Protein AF-D2RH12-F1 (afdb_monomer_lite)

Radius of gyration: 20.39 Å; chains: 1; bounding box: 43×47×52 Å

InterPro domains:
  IPR027417 P-loop containing nucleoside triphosphate hydrolase [G3DSA:3.40.50.300] (3-255)
  IPR027417 P-loop containing nucleoside triphosphate hydrolase [SSF52540] (56-234)

Secondary structure (DSSP, 8-state):
--S----TTS-TTTS-HHHHHHHHHHHHHHSGGGTT---SSGGGTHHHHHHHHHSSS------TT-TTTHHHHHHHTT--EEEEE--HHHHHHIIIIIHHHHSSTHHHHHHHHHHHHHH-SSSHHHHHHHHHHHHHHHHGGGS--TTHHHHHHHHHHHHHHTT----TT--HHHHHHHHHHHHHHHHHHHHHS-TTEEEEEHHHHHHSHHHHHHHHHHHHS----HHHHTT--------HHHHHHHHHHHHHHT-HHHHHHHS-GGGTT-

pLDDT: mean 79.19, std 19.73, range [22.97, 98.44]

Foldseek 3Di:
DDPQPDDPVPDPPPPPCVVVVVVVVCLCVVVVVVPQDLDQDCVSCVVSLVVVLPPPDDDDDPPVRPLNCQLVSCVVSVAFDEAEAAQLLVVVCVLFPVCCVVVPVVVVVCVVVVVQCVPDPPDCCVVVVLVVSVVCVVPRLPDPDVCLVSLLVLLVVLCVVVVPPDDSPDTSSLSSLSSSLVSQLSNQVSQVVHPRYHYDYLVCCLVCVVVVQVVVCVRGVHRDDCVCSVVSPDPQDPHPVVLVVSLVSCVVSVRQVSCCVRPHSVNSRD

Sequence (270 aa):
MNLHGFNPFMDYHKLDLSYYKKIYSEIYQRFRTYRDVVPTSLNEVVELFDYLNDIQEEIIIQPNRCHFILSQLSKRYDCPFIHIIRNPIDVWFGQTIEMFALADNIRRARIILRLSKIKYKKLSALLIAPILRYILVIILPNKKTLNCCQVSENFNLIKDKFNLGYPNFLDPLDKMLVVWTYCNYHAFKQAEECDRGMVVYYEQVTKEPEKWFKIMSDFSGVNFDLKYAKILKPRITKDEKLRKHFVERLERLGLIDMVNEFYPPERWFG

Organism: Archaeoglobus profundus (strain DSM 5631 / JCM 9629 / NBRC 100127 / Av18) (NCBI:txid572546)

Structure (mmCIF, N/CA/C/O backbone):
data_AF-D2RH12-F1
#
_entry.id   AF-D2RH12-F1
#
loop_
_atom_site.group_PDB
_atom_site.id
_atom_site.type_symbol
_atom_site.label_atom_id
_atom_site.label_alt_id
_atom_site.label_comp_id
_atom_site.label_asym_id
_atom_site.label_entity_id
_atom_site.label_seq_id
_atom_site.pdbx_PDB_ins_code
_atom_site.Cartn_x
_atom_site.Cartn_y
_atom_site.Cartn_z
_atom_site.occupancy
_atom_site.B_iso_or_equiv
_atom_site.auth_seq_id
_atom_site.auth_comp_id
_atom_site.auth_asym_id
_atom_site.auth_atom_id
_atom_site.pdbx_PDB_model_num
ATOM 1 N N . MET A 1 1 ? -21.418 8.380 23.777 1.00 27.81 1 MET A N 1
ATOM 2 C CA . MET A 1 1 ? -20.652 9.556 23.316 1.00 27.81 1 MET A CA 1
ATOM 3 C C . MET A 1 1 ? -19.783 8.984 22.219 1.00 27.81 1 MET A C 1
ATOM 5 O O . MET A 1 1 ? -18.913 8.195 22.535 1.00 27.81 1 MET A O 1
ATOM 9 N N . ASN A 1 2 ? -20.181 9.195 20.966 1.00 22.97 2 ASN A N 1
ATOM 10 C CA . ASN A 1 2 ? -19.760 8.391 19.812 1.00 22.97 2 ASN A CA 1
ATOM 11 C C . ASN A 1 2 ? -18.809 9.256 18.982 1.00 22.97 2 ASN A C 1
ATOM 13 O O . ASN A 1 2 ? -19.207 10.380 18.647 1.00 22.97 2 ASN A O 1
ATOM 17 N N . LEU A 1 3 ? -17.597 8.807 18.644 1.00 26.12 3 LEU A N 1
ATOM 18 C CA . LEU A 1 3 ? -16.712 9.614 17.799 1.00 26.12 3 LEU A CA 1
ATOM 19 C C . LEU A 1 3 ? -17.030 9.454 16.314 1.00 26.12 3 LEU A C 1
ATOM 21 O O . LEU A 1 3 ? -16.178 9.132 15.495 1.00 26.12 3 LEU A O 1
ATOM 25 N N . HIS A 1 4 ? -18.213 9.904 15.911 1.00 43.72 4 HIS A N 1
ATOM 26 C CA . HIS A 1 4 ? -18.417 10.333 14.527 1.00 43.72 4 HIS A CA 1
ATOM 27 C C . HIS A 1 4 ? -18.876 11.789 14.495 1.00 43.72 4 HIS A C 1
ATOM 29 O O . HIS A 1 4 ? -20.034 12.117 14.260 1.00 43.72 4 HIS A O 1
ATOM 35 N N . GLY A 1 5 ? -17.915 12.677 14.749 1.00 30.34 5 GLY A N 1
ATOM 36 C CA . GLY A 1 5 ? -18.056 14.128 14.601 1.00 30.34 5 GLY A CA 1
ATOM 37 C C . GLY A 1 5 ? -16.739 14.851 14.323 1.00 30.34 5 GLY A C 1
ATOM 38 O O . GLY A 1 5 ? -16.734 16.076 14.199 1.00 30.34 5 GLY A O 1
ATOM 39 N N . PHE A 1 6 ? -15.618 14.124 14.214 1.00 32.62 6 PHE A N 1
ATOM 40 C CA . PHE A 1 6 ? -14.339 14.753 13.937 1.00 32.62 6 PHE A CA 1
ATOM 41 C C . PHE A 1 6 ? -14.150 14.959 12.448 1.00 32.62 6 PHE A C 1
ATOM 43 O O . PHE A 1 6 ? -14.112 14.036 11.641 1.00 32.62 6 PHE A O 1
ATOM 50 N N . ASN A 1 7 ? -14.015 16.223 12.103 1.00 37.34 7 ASN A N 1
ATOM 51 C CA . ASN A 1 7 ? -13.585 16.635 10.806 1.00 37.34 7 ASN A CA 1
ATOM 52 C C . ASN A 1 7 ? -12.054 16.455 10.717 1.00 37.34 7 ASN A C 1
ATOM 54 O O . ASN A 1 7 ? -11.339 17.232 11.360 1.00 37.34 7 ASN A O 1
ATOM 58 N N . PRO A 1 8 ? -11.531 15.527 9.890 1.00 37.78 8 PRO A N 1
ATOM 59 C CA . PRO A 1 8 ? -10.095 15.277 9.819 1.00 37.78 8 PRO A CA 1
ATOM 60 C C . PRO A 1 8 ? -9.287 16.491 9.343 1.00 37.78 8 PRO A C 1
ATOM 62 O O . PRO A 1 8 ? -8.078 16.484 9.520 1.00 37.78 8 PRO A O 1
ATOM 65 N N . PHE A 1 9 ? -9.912 17.549 8.800 1.00 36.72 9 PHE A N 1
ATOM 66 C CA . PHE A 1 9 ? -9.223 18.792 8.437 1.00 36.72 9 PHE A CA 1
ATOM 67 C C . PHE A 1 9 ? -9.953 20.101 8.839 1.00 36.72 9 PHE A C 1
ATOM 69 O O . PHE A 1 9 ? -9.700 21.151 8.248 1.00 36.72 9 PHE A O 1
ATOM 76 N N . MET A 1 10 ? -10.858 20.087 9.824 1.00 32.19 10 MET A N 1
ATOM 77 C CA . MET A 1 10 ? -11.201 21.280 10.632 1.00 32.19 10 MET A CA 1
ATOM 78 C C . MET A 1 10 ? -11.261 20.843 12.093 1.00 32.19 10 MET A C 1
ATOM 80 O O . MET A 1 10 ? -12.331 20.680 12.658 1.00 32.19 10 MET A O 1
ATOM 84 N N . ASP A 1 11 ? -10.164 20.565 12.768 1.00 40.59 11 ASP A N 1
ATOM 85 C CA . ASP A 1 11 ? -9.003 21.426 12.848 1.00 40.59 11 ASP A CA 1
ATOM 86 C C . ASP A 1 11 ? -8.027 20.735 13.813 1.00 40.59 11 ASP A C 1
ATOM 88 O O . ASP A 1 11 ? -8.161 20.863 15.033 1.00 40.59 11 ASP A O 1
ATOM 92 N N . TYR A 1 12 ? -6.972 20.088 13.320 1.00 37.62 12 TYR A N 1
ATOM 93 C CA . TYR A 1 12 ? -5.804 19.855 14.182 1.00 37.62 12 TYR A CA 1
ATOM 94 C C . TYR A 1 12 ? -5.237 21.191 14.713 1.00 37.62 12 TYR A C 1
ATOM 96 O O . TYR A 1 12 ? -4.496 21.209 15.679 1.00 37.62 12 TYR A O 1
ATOM 104 N N . HIS A 1 13 ? -5.624 22.341 14.152 1.00 35.03 13 HIS A N 1
ATOM 105 C CA . HIS A 1 13 ? -5.238 23.665 14.641 1.00 35.03 13 HIS A CA 1
ATOM 106 C C . HIS A 1 13 ? -6.168 24.280 15.714 1.00 35.03 13 HIS A C 1
ATOM 108 O O . HIS A 1 13 ? -5.814 25.324 16.256 1.00 35.03 13 HIS A O 1
ATOM 114 N N . LYS A 1 14 ? -7.324 23.676 16.033 1.00 40.53 14 LYS A N 1
ATOM 115 C CA . LYS A 1 14 ? -8.321 24.187 17.010 1.00 40.53 14 LYS A CA 1
ATOM 116 C C . LYS A 1 14 ? -8.706 23.174 18.083 1.00 40.53 14 LYS A C 1
ATOM 118 O O . LYS A 1 14 ? -9.374 23.543 19.043 1.00 40.53 14 LYS A O 1
ATOM 123 N N . LEU A 1 15 ? -8.289 21.920 17.946 1.00 49.31 15 LEU A N 1
ATOM 124 C CA . LEU A 1 15 ? -8.162 21.048 19.103 1.00 49.31 15 LEU A CA 1
ATOM 125 C C . LEU A 1 15 ? -7.117 21.638 20.043 1.00 49.31 15 LEU A C 1
ATOM 127 O O . LEU A 1 15 ? -6.053 22.065 19.582 1.00 49.31 15 LEU A O 1
ATOM 131 N N . ASP A 1 16 ? -7.376 21.599 21.351 1.00 60.88 16 ASP A N 1
ATOM 132 C CA . ASP A 1 16 ? -6.264 21.623 22.290 1.00 60.88 16 ASP A CA 1
ATOM 133 C C . ASP A 1 16 ? -5.451 20.347 22.064 1.00 60.88 16 ASP A C 1
ATOM 135 O O . ASP A 1 16 ? -5.702 19.275 22.613 1.00 60.88 16 ASP A O 1
ATOM 139 N N . LEU A 1 17 ? -4.481 20.470 21.164 1.00 64.69 17 LEU A N 1
ATOM 140 C CA . LEU A 1 17 ? -3.570 19.403 20.832 1.00 64.69 17 LEU A CA 1
ATOM 141 C C . LEU A 1 17 ? -2.657 19.074 22.009 1.00 64.69 17 LEU A C 1
ATOM 143 O O . LEU A 1 17 ? -1.843 18.185 21.837 1.00 64.69 17 LEU A O 1
ATOM 147 N N . SER A 1 18 ? -2.693 19.770 23.152 1.00 75.19 18 SER A N 1
ATOM 148 C CA . SER A 1 18 ? -1.830 19.445 24.294 1.00 75.19 18 SER A CA 1
ATOM 149 C C . SER A 1 18 ? -1.946 17.964 24.674 1.00 75.19 18 SER A C 1
ATOM 151 O O . SER A 1 18 ? -0.928 17.280 24.794 1.00 75.19 18 SER A O 1
ATOM 153 N N . TYR A 1 19 ? -3.175 17.444 24.716 1.00 75.06 19 TYR A N 1
ATOM 154 C CA . TYR A 1 19 ? -3.465 16.043 24.993 1.00 75.06 19 TYR A CA 1
ATOM 155 C C . TYR A 1 19 ? -2.948 15.104 23.889 1.00 75.06 19 TYR A C 1
ATOM 157 O O . TYR A 1 19 ? -2.141 14.214 24.153 1.00 75.06 19 TYR A O 1
ATOM 165 N N . TYR A 1 20 ? -3.299 15.351 22.623 1.00 73.94 20 TYR A N 1
ATOM 166 C CA . TYR A 1 20 ? -2.839 14.521 21.498 1.00 73.94 20 TYR A CA 1
ATOM 167 C C . TYR A 1 20 ? -1.331 14.625 21.241 1.00 73.94 20 TYR A C 1
ATOM 169 O O . TYR A 1 20 ? -0.709 13.661 20.809 1.00 73.94 20 TYR A O 1
ATOM 177 N N . LYS A 1 21 ? -0.714 15.775 21.523 1.00 77.88 21 LYS A N 1
ATOM 178 C CA . LYS A 1 21 ? 0.741 15.976 21.484 1.00 77.88 21 LYS A CA 1
ATOM 179 C C . LYS A 1 21 ? 1.417 15.152 22.561 1.00 77.88 21 LYS A C 1
ATOM 181 O O . LYS A 1 21 ? 2.498 14.639 22.293 1.00 77.88 21 LYS A O 1
ATOM 186 N N . LYS A 1 22 ? 0.807 15.020 23.743 1.00 82.25 22 LYS A N 1
ATOM 187 C CA . LYS A 1 22 ? 1.308 14.137 24.797 1.00 82.25 22 LYS A CA 1
ATOM 188 C C . LYS A 1 22 ? 1.279 12.685 24.324 1.00 82.25 22 LYS A C 1
ATOM 190 O O . LYS A 1 22 ? 2.342 12.079 24.282 1.00 82.25 22 LYS A O 1
ATOM 195 N N . ILE A 1 23 ? 0.132 12.189 23.848 1.00 79.75 23 ILE A N 1
ATOM 196 C CA . ILE A 1 23 ? 0.009 10.831 23.280 1.00 79.75 23 ILE A CA 1
ATOM 197 C C . ILE A 1 23 ? 1.019 10.620 22.145 1.00 79.75 23 ILE A C 1
ATOM 199 O O . ILE A 1 23 ? 1.784 9.662 22.149 1.00 79.75 23 ILE A O 1
ATOM 203 N N . TYR A 1 24 ? 1.091 11.547 21.189 1.00 77.81 24 TYR A N 1
ATOM 204 C CA . TYR A 1 24 ? 2.031 11.464 20.072 1.00 77.81 24 TYR A CA 1
ATOM 205 C C . TYR A 1 24 ? 3.493 11.460 20.538 1.00 77.81 24 TYR A C 1
ATOM 207 O O . TYR A 1 24 ? 4.306 10.698 20.020 1.00 77.81 24 TYR A O 1
ATOM 215 N N . SER A 1 25 ? 3.844 12.302 21.514 1.00 80.38 25 SER A N 1
ATOM 216 C CA . SER A 1 25 ? 5.190 12.351 22.086 1.00 80.38 25 SER A CA 1
ATOM 217 C C . SER A 1 25 ? 5.528 11.056 22.816 1.00 80.38 25 SER A C 1
ATOM 219 O O . SER A 1 25 ? 6.646 10.570 22.678 1.00 80.38 25 SER A O 1
ATOM 221 N N . GLU A 1 26 ? 4.584 10.484 23.561 1.00 84.12 26 GLU A N 1
ATOM 222 C CA . GLU A 1 26 ? 4.747 9.191 24.227 1.00 84.12 26 GLU A CA 1
ATOM 223 C C . GLU A 1 26 ? 4.953 8.071 23.208 1.00 84.12 26 GLU A C 1
ATOM 225 O O . GLU A 1 26 ? 5.939 7.343 23.311 1.00 84.12 26 GLU A O 1
ATOM 230 N N . ILE A 1 27 ? 4.113 7.996 22.167 1.00 81.62 27 ILE A N 1
ATOM 231 C CA . ILE A 1 27 ? 4.272 7.029 21.073 1.00 81.62 27 ILE A CA 1
ATOM 232 C C . ILE A 1 27 ? 5.648 7.188 20.424 1.00 81.62 27 ILE A C 1
ATOM 234 O O . ILE A 1 27 ? 6.371 6.212 20.235 1.00 81.62 27 ILE A O 1
ATOM 238 N N . TYR A 1 28 ? 6.039 8.422 20.105 1.00 79.19 28 TYR A N 1
ATOM 239 C CA . TYR A 1 28 ? 7.313 8.702 19.453 1.00 79.19 28 TYR A CA 1
ATOM 240 C C . TYR A 1 28 ? 8.517 8.334 20.327 1.00 79.19 28 TYR A C 1
ATOM 242 O O . TYR A 1 28 ? 9.516 7.838 19.808 1.00 79.19 28 TYR A O 1
ATOM 250 N N . GLN A 1 29 ? 8.449 8.576 21.638 1.00 83.75 29 GLN A N 1
ATOM 251 C CA . GLN A 1 29 ? 9.530 8.248 22.569 1.00 83.75 29 GLN A CA 1
ATOM 252 C C . GLN A 1 29 ? 9.614 6.744 22.832 1.00 83.75 29 GLN A C 1
ATOM 254 O O . GLN A 1 29 ? 10.704 6.178 22.767 1.00 83.75 29 GLN A O 1
ATOM 259 N N . ARG A 1 30 ? 8.472 6.099 23.091 1.00 83.62 30 ARG A N 1
ATOM 260 C CA . ARG A 1 30 ? 8.389 4.685 23.470 1.00 83.62 30 ARG A CA 1
ATOM 261 C C . ARG A 1 30 ? 8.599 3.748 22.285 1.00 83.62 30 ARG A C 1
ATOM 263 O O . ARG A 1 30 ? 9.311 2.759 22.409 1.00 83.62 30 ARG A O 1
ATOM 270 N N . PHE A 1 31 ? 8.044 4.087 21.125 1.00 83.81 31 PHE A N 1
ATOM 271 C CA . PHE A 1 31 ? 8.029 3.224 19.942 1.00 83.81 31 PHE A CA 1
ATOM 272 C C . PHE A 1 31 ? 8.901 3.763 18.800 1.00 83.81 31 PHE A C 1
ATOM 274 O O . PHE A 1 31 ? 8.678 3.455 17.629 1.00 83.81 31 PHE A O 1
ATOM 281 N N . ARG A 1 32 ? 9.942 4.548 19.117 1.00 79.19 32 ARG A N 1
ATOM 282 C CA . ARG A 1 32 ? 10.872 5.110 18.119 1.00 79.19 32 ARG A CA 1
ATOM 283 C C . ARG A 1 32 ? 11.466 4.048 17.186 1.00 79.19 32 ARG A C 1
ATOM 285 O O . ARG A 1 32 ? 11.700 4.326 16.012 1.00 79.19 32 ARG A O 1
ATOM 292 N N . THR A 1 33 ? 11.724 2.854 17.712 1.00 77.50 33 THR A N 1
ATOM 293 C CA . THR A 1 33 ? 12.320 1.718 16.992 1.00 77.50 33 THR A CA 1
ATOM 294 C C . THR A 1 33 ? 11.411 1.145 15.905 1.00 77.50 33 THR A C 1
ATOM 296 O O . THR A 1 33 ? 11.913 0.546 14.961 1.00 77.50 33 THR A O 1
ATOM 299 N N . TYR A 1 34 ? 10.101 1.387 15.976 1.00 74.50 34 TYR A N 1
ATOM 300 C CA . TYR A 1 34 ? 9.117 0.858 15.030 1.00 74.50 34 TYR A CA 1
ATOM 301 C C . TYR A 1 34 ? 8.983 1.709 13.757 1.00 74.50 34 TYR A C 1
ATOM 303 O O . TYR A 1 34 ? 8.339 1.289 12.798 1.00 74.50 34 TYR A O 1
ATOM 311 N N . ARG A 1 35 ? 9.598 2.903 13.711 1.00 66.94 35 ARG A N 1
ATOM 312 C CA . ARG A 1 35 ? 9.389 3.897 12.640 1.00 66.94 35 ARG A CA 1
ATOM 313 C C . ARG A 1 35 ? 9.702 3.376 11.238 1.00 66.94 35 ARG A C 1
ATOM 315 O O . ARG A 1 35 ? 9.050 3.785 10.276 1.00 66.94 35 ARG A O 1
ATOM 322 N N . ASP A 1 36 ? 10.701 2.505 11.134 1.00 69.19 36 ASP A N 1
ATOM 323 C CA . ASP A 1 36 ? 11.208 2.021 9.853 1.00 69.19 36 ASP A CA 1
ATOM 324 C C . ASP A 1 36 ? 11.017 0.515 9.631 1.00 69.19 36 ASP A C 1
ATOM 326 O O . ASP A 1 36 ? 11.512 -0.038 8.651 1.00 69.19 36 ASP A O 1
ATOM 330 N N . VAL A 1 37 ? 10.233 -0.140 10.487 1.00 74.81 37 VAL A N 1
ATOM 331 C CA . VAL A 1 37 ? 9.973 -1.578 10.389 1.00 74.81 37 VAL A CA 1
ATOM 332 C C . VAL A 1 37 ? 8.829 -1.841 9.408 1.00 74.81 37 VAL A C 1
ATOM 334 O O . VAL A 1 37 ? 7.808 -1.153 9.408 1.00 74.81 37 VAL A O 1
ATOM 337 N N . VAL A 1 38 ? 9.005 -2.846 8.550 1.00 87.81 38 VAL A N 1
ATOM 338 C CA . VAL A 1 38 ? 7.923 -3.453 7.765 1.00 87.81 38 VAL A CA 1
ATOM 339 C C . VAL A 1 38 ? 7.590 -4.776 8.448 1.00 87.81 38 VAL A C 1
ATOM 341 O O . VAL A 1 38 ? 8.258 -5.771 8.162 1.00 87.81 38 VAL A O 1
ATOM 344 N N . PRO A 1 39 ? 6.636 -4.798 9.395 1.00 91.44 39 PRO A N 1
ATOM 345 C CA . PRO A 1 39 ? 6.403 -5.984 10.200 1.00 91.44 39 PRO A CA 1
ATOM 346 C C . PRO A 1 39 ? 5.904 -7.131 9.331 1.00 91.44 39 PRO A C 1
ATOM 348 O O . PRO A 1 39 ? 4.992 -6.968 8.515 1.00 91.44 39 PRO A O 1
ATOM 351 N N . THR A 1 40 ? 6.495 -8.304 9.531 1.00 92.00 40 THR A N 1
ATOM 352 C CA . THR A 1 40 ? 6.093 -9.534 8.833 1.00 92.00 40 THR A CA 1
ATOM 353 C C . THR A 1 40 ? 5.365 -10.522 9.739 1.00 92.00 40 THR A C 1
ATOM 355 O O . THR A 1 40 ? 4.912 -11.574 9.287 1.00 92.00 40 THR A O 1
ATOM 358 N N . SER A 1 41 ? 5.262 -10.184 11.020 1.00 94.00 41 SER A N 1
ATOM 359 C CA . SER A 1 41 ? 4.523 -10.895 12.048 1.00 94.00 41 SER A CA 1
ATOM 360 C C . SER A 1 41 ? 3.970 -9.895 13.060 1.00 94.00 41 SER A C 1
ATOM 362 O O . SER A 1 41 ? 4.583 -8.860 13.323 1.00 94.00 41 SER A O 1
ATOM 364 N N . LEU A 1 42 ? 2.803 -10.194 13.635 1.00 94.00 42 LEU A N 1
ATOM 365 C CA . LEU A 1 42 ? 2.171 -9.329 14.631 1.00 94.00 42 LEU A CA 1
ATOM 366 C C . LEU A 1 42 ? 3.081 -9.055 15.839 1.00 94.00 42 LEU A C 1
ATOM 368 O O . LEU A 1 42 ? 3.121 -7.932 16.331 1.00 94.00 42 LEU A O 1
ATOM 372 N N . ASN A 1 43 ? 3.858 -10.049 16.275 1.00 95.25 43 ASN A N 1
ATOM 373 C CA . ASN A 1 43 ? 4.755 -9.932 17.429 1.00 95.25 43 ASN A CA 1
ATOM 374 C C . ASN A 1 43 ? 5.796 -8.811 17.276 1.00 95.25 43 ASN A C 1
ATOM 376 O O . ASN A 1 43 ? 6.241 -8.264 18.278 1.00 95.25 43 ASN A O 1
ATOM 380 N N . GLU A 1 44 ? 6.159 -8.443 16.043 1.00 91.69 44 GLU A N 1
ATOM 381 C CA . GLU A 1 44 ? 7.093 -7.345 15.763 1.00 91.69 44 GLU A CA 1
ATOM 382 C C . GLU A 1 44 ? 6.514 -5.959 16.054 1.00 91.69 44 GLU A C 1
ATOM 384 O O . GLU A 1 44 ? 7.280 -5.006 16.036 1.00 91.69 44 GLU A O 1
ATOM 389 N N . VAL A 1 45 ? 5.194 -5.824 16.254 1.00 91.69 45 VAL A N 1
ATOM 390 C CA . VAL A 1 45 ? 4.481 -4.547 16.480 1.00 91.69 45 VAL A CA 1
ATOM 391 C C . VAL A 1 45 ? 3.415 -4.609 17.574 1.00 91.69 45 VAL A C 1
ATOM 393 O O . VAL A 1 45 ? 2.783 -3.595 17.859 1.00 91.69 45 VAL A O 1
ATOM 396 N N . VAL A 1 46 ? 3.202 -5.769 18.200 1.00 93.19 46 VAL A N 1
ATOM 397 C CA . VAL A 1 46 ? 2.072 -5.989 19.114 1.00 93.19 46 VAL A CA 1
ATOM 398 C C . VAL A 1 46 ? 2.080 -5.026 20.299 1.00 93.19 46 VAL A C 1
ATOM 400 O O . VAL A 1 46 ? 1.029 -4.514 20.649 1.00 93.19 46 VAL A O 1
ATOM 403 N N . GLU A 1 47 ? 3.249 -4.683 20.852 1.00 92.94 47 GLU A N 1
ATOM 404 C CA . GLU A 1 47 ? 3.334 -3.734 21.971 1.00 92.94 47 GLU A CA 1
ATOM 405 C C . GLU A 1 47 ? 2.830 -2.335 21.579 1.00 92.94 47 GLU A C 1
ATOM 407 O O . GLU A 1 47 ? 2.129 -1.684 22.352 1.00 92.94 47 GLU A O 1
ATOM 412 N N . LEU A 1 48 ? 3.160 -1.880 20.363 1.00 90.19 48 LEU A N 1
ATOM 413 C CA . LEU A 1 48 ? 2.677 -0.605 19.839 1.00 90.19 48 LEU A CA 1
ATOM 414 C C . LEU A 1 48 ? 1.156 -0.636 19.684 1.00 90.19 48 LEU A C 1
ATOM 416 O O . LEU A 1 48 ? 0.482 0.293 20.117 1.00 90.19 48 LEU A O 1
ATOM 420 N N . PHE A 1 49 ? 0.613 -1.681 19.062 1.00 90.69 49 PHE A N 1
ATOM 421 C CA . PHE A 1 49 ? -0.824 -1.745 18.807 1.00 90.69 49 PHE A CA 1
ATOM 422 C C . PHE A 1 49 ? -1.649 -2.038 20.063 1.00 90.69 49 PHE A C 1
ATOM 424 O O . PHE A 1 49 ? -2.749 -1.512 20.166 1.00 90.69 49 PHE A O 1
ATOM 431 N N . ASP A 1 50 ? -1.117 -2.779 21.038 1.00 93.06 50 ASP A N 1
ATOM 432 C CA . ASP A 1 50 ? -1.741 -2.942 22.355 1.00 93.06 50 ASP A CA 1
ATOM 433 C C . ASP A 1 50 ? -1.826 -1.584 23.066 1.00 93.06 50 ASP A C 1
ATOM 435 O O . ASP A 1 50 ? -2.903 -1.189 23.500 1.00 93.06 50 ASP A O 1
ATOM 439 N N . TYR A 1 51 ? -0.737 -0.803 23.071 1.00 90.12 51 TYR A N 1
ATOM 440 C CA . TYR A 1 51 ? -0.769 0.557 23.618 1.00 90.12 51 TYR A CA 1
ATOM 441 C C . TYR A 1 51 ? -1.785 1.447 22.895 1.00 90.12 51 TYR A C 1
ATOM 443 O O . TYR A 1 51 ? -2.501 2.198 23.548 1.00 90.12 51 TYR A O 1
ATOM 451 N N . LEU A 1 52 ? -1.858 1.379 21.560 1.00 88.50 52 LEU A N 1
ATOM 452 C CA . LEU A 1 52 ? -2.841 2.145 20.788 1.00 88.50 52 LEU A CA 1
ATOM 453 C C . LEU A 1 52 ? -4.279 1.706 21.088 1.00 88.50 52 LEU A C 1
ATOM 455 O O . LEU A 1 52 ? -5.160 2.552 21.122 1.00 88.50 52 LEU A O 1
ATOM 459 N N . ASN A 1 53 ? -4.520 0.416 21.313 1.00 90.50 53 ASN A N 1
ATOM 460 C CA . ASN A 1 53 ? -5.839 -0.118 21.643 1.00 90.50 53 ASN A CA 1
ATOM 461 C C . ASN A 1 53 ? -6.313 0.281 23.052 1.00 90.50 53 ASN A C 1
ATOM 463 O O . ASN A 1 53 ? -7.512 0.385 23.286 1.00 90.50 53 ASN A O 1
ATOM 467 N N . ASP A 1 54 ? -5.385 0.513 23.982 1.00 91.12 54 ASP A N 1
ATOM 468 C CA . ASP A 1 54 ? -5.702 0.919 25.358 1.00 91.12 54 ASP A CA 1
ATOM 469 C C . ASP A 1 54 ? -6.079 2.411 25.485 1.00 91.12 54 ASP A C 1
ATOM 471 O O . ASP A 1 54 ? -6.619 2.844 26.513 1.00 91.12 54 ASP A O 1
ATOM 475 N N . ILE A 1 55 ? -5.809 3.204 24.441 1.00 86.44 55 ILE A N 1
ATOM 476 C CA . ILE A 1 55 ? -6.233 4.605 24.320 1.00 86.44 55 ILE A CA 1
ATOM 477 C C . ILE A 1 55 ? -7.770 4.643 24.346 1.00 86.44 55 ILE A C 1
ATOM 479 O O . ILE A 1 55 ? -8.435 3.949 23.585 1.00 86.44 55 ILE A O 1
ATOM 483 N N . GLN A 1 56 ? -8.348 5.442 25.247 1.00 83.31 56 GLN A N 1
ATOM 484 C CA . GLN A 1 56 ? -9.800 5.470 25.502 1.00 83.31 56 GLN A CA 1
ATOM 485 C C . GLN A 1 56 ? -10.591 6.232 24.425 1.00 83.31 56 GLN A C 1
ATOM 487 O O . GLN A 1 56 ? -11.817 6.330 24.475 1.00 83.31 56 GLN A O 1
ATOM 492 N N . GLU A 1 57 ? -9.885 6.812 23.465 1.00 80.06 57 GLU A N 1
ATOM 493 C CA . GLU A 1 57 ? -10.413 7.535 22.326 1.00 80.06 57 GLU A CA 1
ATOM 494 C C . GLU A 1 57 ? -10.566 6.613 21.109 1.00 80.06 57 GLU A C 1
ATOM 496 O O . GLU A 1 57 ? -9.710 5.780 20.827 1.00 80.06 57 GLU A O 1
ATOM 501 N N . GLU A 1 58 ? -11.619 6.811 20.312 1.00 74.00 58 GLU A N 1
ATOM 502 C CA . GLU A 1 58 ? -11.697 6.174 18.992 1.00 74.00 58 GLU A CA 1
ATOM 503 C C . GLU A 1 58 ? -10.596 6.768 18.104 1.00 74.00 58 GLU A C 1
ATOM 505 O O . GLU A 1 58 ? -10.549 7.975 17.834 1.00 74.00 58 GLU A O 1
ATOM 510 N N . ILE A 1 59 ? -9.702 5.900 17.641 1.00 76.25 59 ILE A N 1
ATOM 511 C CA . ILE A 1 59 ? -8.551 6.266 16.825 1.00 76.25 59 ILE A CA 1
ATOM 512 C C . ILE A 1 59 ? -8.658 5.657 15.431 1.00 76.25 59 ILE A C 1
ATOM 514 O O . ILE A 1 59 ? -9.066 4.513 15.246 1.00 76.25 59 ILE A O 1
ATOM 518 N N . ILE A 1 60 ? -8.218 6.419 14.431 1.00 81.38 60 ILE A N 1
ATOM 519 C CA . ILE A 1 60 ? -7.938 5.894 13.094 1.00 81.38 60 ILE A CA 1
ATOM 520 C C . ILE A 1 60 ? -6.428 5.777 12.976 1.00 81.38 60 ILE A C 1
ATOM 522 O O . ILE A 1 60 ? -5.706 6.776 13.017 1.00 81.38 60 ILE A O 1
ATOM 526 N N . ILE A 1 61 ? -5.948 4.552 12.808 1.00 82.88 61 ILE A N 1
ATOM 527 C CA . ILE A 1 61 ? -4.530 4.293 12.592 1.00 82.88 61 ILE A CA 1
ATOM 528 C C . I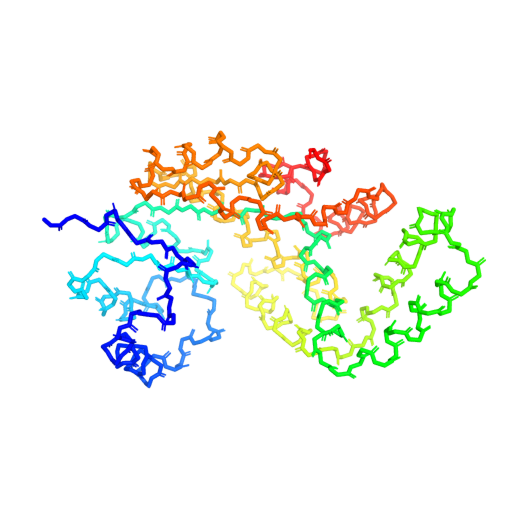LE A 1 61 ? -4.296 4.252 11.084 1.00 82.88 61 ILE A C 1
ATOM 530 O O . ILE A 1 61 ? -4.990 3.550 10.353 1.00 82.88 61 ILE A O 1
ATOM 534 N N . GLN A 1 62 ? -3.286 4.982 10.614 1.00 81.75 62 GLN A N 1
ATOM 535 C CA . GLN A 1 62 ? -2.742 4.815 9.269 1.00 81.75 62 GLN A CA 1
ATOM 536 C C . GLN A 1 62 ? -1.434 4.017 9.376 1.00 81.75 62 GLN A C 1
ATOM 538 O O . GLN A 1 62 ? -0.356 4.621 9.458 1.00 81.75 62 GLN A O 1
ATOM 543 N N . PRO A 1 63 ? -1.491 2.671 9.415 1.00 76.44 63 PRO A N 1
ATOM 544 C CA . PRO A 1 63 ? -0.310 1.854 9.623 1.00 76.44 63 PRO A CA 1
ATOM 545 C C . PRO A 1 63 ? 0.480 1.755 8.318 1.00 76.44 63 PRO A C 1
ATOM 547 O O . PRO A 1 63 ? 0.407 0.780 7.567 1.00 76.44 63 PRO A O 1
ATOM 550 N N . ASN A 1 64 ? 1.263 2.793 8.033 1.00 69.12 64 ASN A N 1
ATOM 551 C CA . ASN A 1 64 ? 2.221 2.752 6.943 1.00 69.12 64 ASN A CA 1
ATOM 552 C C . ASN A 1 64 ? 3.157 1.561 7.212 1.00 69.12 64 ASN A C 1
ATOM 554 O O . ASN A 1 64 ? 3.828 1.554 8.237 1.00 69.12 64 ASN A O 1
ATOM 558 N N . ARG A 1 65 ? 3.210 0.588 6.288 1.00 83.69 65 ARG A N 1
ATOM 559 C CA . ARG A 1 65 ? 4.068 -0.623 6.300 1.00 83.69 65 ARG A CA 1
ATOM 560 C C . ARG A 1 65 ? 3.494 -1.906 6.922 1.00 83.69 65 ARG A C 1
ATOM 562 O O . ARG A 1 65 ? 4.139 -2.936 6.778 1.00 83.69 65 ARG A O 1
ATOM 569 N N . CYS A 1 66 ? 2.279 -1.934 7.473 1.00 93.06 66 CYS A N 1
ATOM 570 C CA . CYS A 1 66 ? 1.704 -3.175 8.039 1.00 93.06 66 CYS A CA 1
ATOM 571 C C . CYS A 1 66 ? 1.084 -4.139 7.006 1.00 93.06 66 CYS A C 1
ATOM 573 O O . CYS A 1 66 ? 0.255 -4.973 7.359 1.00 93.06 66 CYS A O 1
ATOM 575 N N . HIS A 1 67 ? 1.484 -4.049 5.734 1.00 95.00 67 HIS A N 1
ATOM 576 C CA . HIS A 1 67 ? 0.871 -4.765 4.610 1.00 95.00 67 HIS A CA 1
ATOM 577 C C . HIS A 1 67 ? 0.788 -6.286 4.790 1.00 95.00 67 HIS A C 1
ATOM 579 O O . HIS A 1 67 ? -0.107 -6.901 4.226 1.00 95.00 67 HIS A O 1
ATOM 585 N N . PHE A 1 68 ? 1.683 -6.897 5.571 1.00 96.38 68 PHE A N 1
ATOM 586 C CA . PHE A 1 68 ? 1.757 -8.353 5.753 1.00 96.38 68 PHE A CA 1
ATOM 587 C C . PHE A 1 68 ? 0.985 -8.884 6.970 1.00 96.38 68 PHE A C 1
ATOM 589 O O . PHE A 1 68 ? 0.949 -10.093 7.175 1.00 96.38 68 PHE A O 1
ATOM 596 N N . ILE A 1 69 ? 0.394 -8.003 7.785 1.00 96.56 69 ILE A N 1
ATOM 597 C CA . ILE A 1 69 ? -0.220 -8.380 9.071 1.00 96.56 69 ILE A CA 1
ATOM 598 C C . ILE A 1 69 ? -1.595 -7.737 9.317 1.00 96.56 69 ILE A C 1
ATOM 600 O O . ILE A 1 69 ? -2.115 -7.818 10.427 1.00 96.56 69 ILE A O 1
ATOM 604 N N . LEU A 1 70 ? -2.201 -7.098 8.311 1.00 96.81 70 LEU A N 1
ATOM 605 C CA . LEU A 1 70 ? -3.493 -6.407 8.430 1.00 96.81 70 LEU A CA 1
ATOM 606 C C . LEU A 1 70 ? -4.607 -7.313 8.975 1.00 96.81 70 LEU A C 1
ATOM 608 O O . LEU A 1 70 ? -5.326 -6.914 9.885 1.00 96.81 70 LEU A O 1
ATOM 612 N N . SER A 1 71 ? -4.712 -8.549 8.481 1.00 97.00 71 SER A N 1
ATOM 613 C CA . SER A 1 71 ? -5.717 -9.511 8.964 1.00 97.00 71 SER A CA 1
ATOM 614 C C . SER A 1 71 ? -5.486 -9.923 10.422 1.00 97.00 71 SER A C 1
ATOM 616 O O . SER A 1 71 ? -6.440 -10.134 11.166 1.00 97.00 71 SER A O 1
ATOM 618 N N . GLN A 1 72 ? -4.223 -10.015 10.854 1.00 97.44 72 GLN A N 1
ATOM 619 C CA . GLN A 1 72 ? -3.862 -10.355 12.233 1.00 97.44 72 GLN A CA 1
ATOM 620 C C . GLN A 1 72 ? -4.222 -9.206 13.179 1.00 97.44 72 GLN A C 1
ATOM 622 O O . GLN A 1 72 ? -4.803 -9.446 14.236 1.00 97.44 72 GLN A O 1
ATOM 627 N N . LEU A 1 73 ? -3.929 -7.965 12.772 1.00 95.56 73 LEU A N 1
ATOM 628 C CA . LEU A 1 73 ? -4.326 -6.756 13.497 1.00 95.56 73 LEU A CA 1
ATOM 629 C C . LEU A 1 73 ? -5.852 -6.671 13.615 1.00 95.56 73 LEU A C 1
ATOM 631 O O . LEU A 1 73 ? -6.373 -6.544 14.718 1.00 95.56 73 LEU A O 1
ATOM 635 N N . SER A 1 74 ? -6.562 -6.827 12.497 1.00 95.44 74 SER A N 1
ATOM 636 C CA . SER A 1 74 ? -8.026 -6.778 12.444 1.00 95.44 74 SER A CA 1
ATOM 637 C C . SER A 1 74 ? -8.682 -7.801 13.372 1.00 95.44 74 SER A C 1
ATOM 639 O O . SER A 1 74 ? -9.571 -7.451 14.145 1.00 95.44 74 SER A O 1
ATOM 641 N N . LYS A 1 75 ? -8.200 -9.051 13.358 1.00 96.19 75 LYS A N 1
ATOM 642 C CA . LYS A 1 75 ? -8.709 -10.124 14.226 1.00 96.19 75 LYS A CA 1
ATOM 643 C C . LYS A 1 75 ? -8.411 -9.882 15.705 1.00 96.19 75 LYS A C 1
ATOM 645 O O . LYS A 1 75 ? -9.257 -10.182 16.538 1.00 96.19 75 LYS A O 1
ATOM 650 N N . ARG A 1 76 ? -7.220 -9.374 16.047 1.00 96.44 76 ARG A N 1
ATOM 651 C CA . ARG A 1 76 ? -6.826 -9.141 17.448 1.00 96.44 76 ARG A CA 1
ATOM 652 C C . ARG A 1 76 ? -7.589 -7.981 18.081 1.00 96.44 76 ARG A C 1
ATOM 654 O O . ARG A 1 76 ? -8.003 -8.107 19.227 1.00 96.44 76 ARG A O 1
ATOM 661 N N . TYR A 1 77 ? -7.729 -6.877 17.353 1.00 94.19 77 TYR A N 1
ATOM 662 C CA . TYR A 1 77 ? -8.284 -5.622 17.871 1.00 94.19 77 TYR A CA 1
ATOM 663 C C . TYR A 1 77 ? -9.728 -5.377 17.432 1.00 94.19 77 TYR A C 1
ATOM 665 O O . TYR A 1 77 ? -10.225 -4.264 17.549 1.00 94.19 77 TYR A O 1
ATOM 673 N N . ASP A 1 78 ? -10.388 -6.409 16.901 1.00 93.12 78 ASP A N 1
ATOM 674 C CA . ASP A 1 78 ? -11.800 -6.376 16.525 1.00 93.12 78 ASP A CA 1
ATOM 675 C C . ASP A 1 78 ? -12.159 -5.191 15.599 1.00 93.12 78 ASP A C 1
ATOM 677 O O . ASP A 1 78 ? -13.243 -4.622 15.690 1.00 93.12 78 ASP A O 1
ATOM 681 N N . CYS A 1 79 ? -11.269 -4.824 14.668 1.00 92.62 79 CYS A N 1
ATOM 682 C CA . CYS A 1 79 ? -11.408 -3.605 13.862 1.00 92.62 79 CYS A CA 1
ATOM 683 C C . CYS A 1 79 ? -11.416 -3.867 12.344 1.00 92.62 79 CYS A C 1
ATOM 685 O O . CYS A 1 79 ? -10.744 -4.790 11.871 1.00 92.62 79 CYS A O 1
ATOM 687 N N . PRO A 1 80 ? -12.163 -3.080 11.548 1.00 95.94 80 PRO A N 1
ATOM 688 C CA . PRO A 1 80 ? -12.085 -3.139 10.093 1.00 95.94 80 PRO A CA 1
ATOM 689 C C . PRO A 1 80 ? -10.805 -2.471 9.577 1.00 95.94 80 PRO A C 1
ATOM 691 O O . PRO A 1 80 ? -10.315 -1.502 10.158 1.00 95.94 80 PRO A O 1
ATOM 694 N N . PHE A 1 81 ? -10.290 -2.936 8.437 1.00 96.19 81 PHE A N 1
ATOM 695 C CA . PHE A 1 81 ? -9.203 -2.265 7.727 1.00 96.19 81 PHE A CA 1
ATOM 696 C C . PHE A 1 81 ? -9.568 -1.971 6.274 1.00 96.19 81 PHE A C 1
ATOM 698 O O . PHE A 1 81 ? -10.199 -2.772 5.585 1.00 96.19 81 PHE A O 1
ATOM 705 N N . ILE A 1 82 ? -9.117 -0.811 5.795 1.00 96.62 82 ILE A N 1
ATOM 706 C CA . ILE A 1 82 ? -9.227 -0.412 4.394 1.00 96.62 82 ILE A CA 1
ATOM 707 C C . ILE A 1 82 ? -7.819 -0.280 3.822 1.00 96.62 82 ILE A C 1
ATOM 709 O O . ILE A 1 82 ? -7.045 0.573 4.259 1.00 96.62 82 ILE A O 1
ATOM 713 N N . HIS A 1 83 ? -7.493 -1.096 2.824 1.00 97.12 83 HIS A N 1
ATOM 714 C CA . HIS A 1 83 ? -6.248 -0.994 2.072 1.00 97.12 83 HIS A CA 1
ATOM 715 C C . HIS A 1 83 ? -6.468 -0.207 0.779 1.00 97.12 83 HIS A C 1
ATOM 717 O O . HIS A 1 83 ? -7.306 -0.565 -0.049 1.00 97.12 83 HIS A O 1
ATOM 723 N N . ILE A 1 84 ? -5.707 0.874 0.599 1.00 94.94 84 ILE A N 1
ATOM 724 C CA . ILE A 1 84 ? -5.802 1.734 -0.585 1.00 94.94 84 ILE A CA 1
ATOM 725 C C . ILE A 1 84 ? -4.680 1.378 -1.557 1.00 94.94 84 ILE A C 1
ATOM 727 O O . ILE A 1 84 ? -3.507 1.651 -1.293 1.00 94.94 84 ILE A O 1
ATOM 731 N N . ILE A 1 85 ? -5.045 0.849 -2.722 1.00 95.44 85 ILE A N 1
ATOM 732 C CA . ILE A 1 85 ? -4.106 0.564 -3.808 1.00 95.44 85 ILE A CA 1
ATOM 733 C C . ILE A 1 85 ? -4.022 1.780 -4.729 1.00 95.44 85 ILE A C 1
ATOM 735 O O . ILE A 1 85 ? -5.033 2.362 -5.119 1.00 95.44 85 ILE A O 1
ATOM 739 N N . ARG A 1 86 ? -2.795 2.182 -5.067 1.00 92.69 86 ARG A N 1
ATOM 740 C CA . ARG A 1 86 ? -2.495 3.318 -5.952 1.00 92.69 86 ARG A CA 1
ATOM 741 C C . ARG A 1 86 ? -1.781 2.840 -7.205 1.00 92.69 86 ARG A C 1
ATOM 743 O O . ARG A 1 86 ? -0.951 1.935 -7.112 1.00 92.69 86 ARG A O 1
ATOM 750 N N . ASN A 1 87 ? -2.025 3.507 -8.332 1.00 94.25 87 ASN A N 1
ATOM 751 C CA . ASN A 1 87 ? -1.300 3.287 -9.581 1.00 94.25 87 ASN A CA 1
ATOM 752 C C . ASN A 1 87 ? 0.230 3.326 -9.346 1.00 94.25 87 ASN A C 1
ATOM 754 O O . ASN A 1 87 ? 0.738 4.319 -8.806 1.00 94.25 87 ASN A O 1
ATOM 758 N N . PRO A 1 88 ? 0.986 2.282 -9.748 1.00 95.00 88 PRO A N 1
ATOM 759 C CA . PRO A 1 88 ? 2.424 2.190 -9.482 1.00 95.00 88 PRO A CA 1
ATOM 760 C C . PRO A 1 88 ? 3.231 3.320 -10.139 1.00 95.00 88 PRO A C 1
ATOM 762 O O . PRO A 1 88 ? 4.263 3.733 -9.608 1.00 95.00 88 PRO A O 1
ATOM 765 N N . ILE A 1 89 ? 2.749 3.875 -11.255 1.00 91.88 89 ILE A N 1
ATOM 766 C CA . ILE A 1 89 ? 3.367 5.020 -11.936 1.00 91.88 89 ILE A CA 1
ATOM 767 C C . ILE A 1 89 ? 3.272 6.273 -11.058 1.00 91.88 89 ILE A C 1
ATOM 769 O O . ILE A 1 89 ? 4.247 7.010 -10.897 1.00 91.88 89 ILE A O 1
ATOM 773 N N . ASP A 1 90 ? 2.113 6.506 -10.446 1.00 88.88 90 ASP A N 1
ATOM 774 C CA . ASP A 1 90 ? 1.901 7.661 -9.576 1.00 88.88 90 ASP A CA 1
ATOM 775 C C . ASP A 1 90 ? 2.608 7.492 -8.225 1.00 88.88 90 ASP A C 1
ATOM 777 O O . ASP A 1 90 ? 3.104 8.473 -7.664 1.00 88.88 90 ASP A O 1
ATOM 781 N N . VAL A 1 91 ? 2.732 6.255 -7.726 1.00 89.38 91 VAL A N 1
ATOM 782 C CA . VAL A 1 91 ? 3.587 5.935 -6.569 1.00 89.38 91 VAL A CA 1
ATOM 783 C C . VAL A 1 91 ? 5.042 6.287 -6.875 1.00 89.38 91 VAL A C 1
ATOM 785 O O . VAL A 1 91 ? 5.670 7.010 -6.097 1.00 89.38 91 VAL A O 1
ATOM 788 N N . TRP A 1 92 ? 5.557 5.856 -8.029 1.00 87.62 92 TRP A N 1
ATOM 789 C CA . TRP A 1 92 ? 6.912 6.182 -8.466 1.00 87.62 92 TRP A CA 1
ATOM 790 C C . TRP A 1 92 ? 7.136 7.693 -8.560 1.00 87.62 92 TRP A C 1
ATOM 792 O O . TRP A 1 92 ? 8.131 8.210 -8.044 1.00 87.62 92 TRP A O 1
ATOM 802 N N . PHE A 1 93 ? 6.206 8.433 -9.168 1.00 82.06 93 PHE A N 1
ATOM 803 C CA . PHE A 1 93 ? 6.320 9.887 -9.269 1.00 82.06 93 PHE A CA 1
ATOM 804 C C . PHE A 1 93 ? 6.264 10.594 -7.914 1.00 82.06 93 PHE A C 1
ATOM 806 O O . PHE A 1 93 ? 7.044 11.525 -7.696 1.00 82.06 93 PHE A O 1
ATOM 813 N N . GLY A 1 94 ? 5.403 10.148 -6.998 1.00 78.56 94 GLY A N 1
ATOM 814 C CA . GLY A 1 94 ? 5.353 10.677 -5.634 1.00 78.56 94 GLY A CA 1
ATOM 815 C C . GLY A 1 94 ? 6.668 10.455 -4.883 1.00 78.56 94 GLY A C 1
ATOM 816 O O . GLY A 1 94 ? 7.190 11.364 -4.240 1.00 78.56 94 GLY A O 1
ATOM 817 N N . GLN A 1 95 ? 7.264 9.270 -5.030 1.00 76.50 95 GLN A N 1
ATOM 818 C CA . GLN A 1 95 ? 8.525 8.929 -4.370 1.00 76.50 95 GLN A CA 1
ATOM 819 C C . GLN A 1 95 ? 9.743 9.632 -4.975 1.00 76.50 95 GLN A C 1
ATOM 821 O O . GLN A 1 95 ? 10.699 9.899 -4.247 1.00 76.50 95 GLN A O 1
ATOM 826 N N . THR A 1 96 ? 9.727 9.925 -6.280 1.00 71.75 96 THR A N 1
ATOM 827 C CA . THR A 1 96 ? 10.909 10.431 -6.995 1.00 71.75 96 THR A CA 1
ATOM 828 C C . THR A 1 96 ? 10.835 11.904 -7.367 1.00 71.75 96 THR A C 1
ATOM 830 O O . THR A 1 96 ? 11.825 12.603 -7.190 1.00 71.75 96 THR A O 1
ATOM 833 N N . ILE A 1 97 ? 9.709 12.412 -7.872 1.00 64.12 97 ILE A N 1
ATOM 834 C CA . ILE A 1 97 ? 9.601 13.775 -8.420 1.00 64.12 97 ILE A CA 1
ATOM 835 C C . ILE A 1 97 ? 9.101 14.772 -7.379 1.00 64.12 97 ILE A C 1
ATOM 837 O O . ILE A 1 97 ? 9.630 15.884 -7.299 1.00 64.12 97 ILE A O 1
ATOM 841 N N . GLU A 1 98 ? 8.101 14.408 -6.576 1.00 58.09 98 GLU A N 1
ATOM 842 C CA . GLU A 1 98 ? 7.508 15.339 -5.604 1.00 58.09 98 GLU A CA 1
ATOM 843 C C . GLU A 1 98 ? 8.503 15.739 -4.507 1.00 58.09 98 GLU A C 1
ATOM 845 O O . GLU A 1 98 ? 8.519 16.895 -4.082 1.00 58.09 98 GLU A O 1
ATOM 850 N N . MET A 1 99 ? 9.444 14.857 -4.157 1.00 54.66 99 MET A N 1
ATOM 851 C CA . MET A 1 99 ? 10.566 15.208 -3.282 1.00 54.66 99 MET A CA 1
ATOM 852 C C . MET A 1 99 ? 11.441 16.333 -3.841 1.00 54.66 99 MET A C 1
ATOM 854 O O . MET A 1 99 ? 11.850 17.215 -3.090 1.00 54.66 99 MET A O 1
ATOM 858 N N . PHE A 1 100 ? 11.715 16.356 -5.150 1.00 49.94 100 PHE A N 1
ATOM 859 C CA . PHE A 1 100 ? 12.471 17.458 -5.759 1.00 49.94 100 PHE A CA 1
ATOM 860 C C . PHE A 1 100 ? 11.673 18.764 -5.795 1.00 49.94 100 PHE A C 1
ATOM 862 O O . PHE A 1 100 ? 12.270 19.842 -5.852 1.00 49.94 100 PHE A O 1
ATOM 869 N N . ALA A 1 101 ? 10.341 18.680 -5.774 1.00 46.88 101 ALA A N 1
ATOM 870 C CA . ALA A 1 101 ? 9.470 19.844 -5.672 1.00 46.88 101 ALA A CA 1
ATOM 871 C C . ALA A 1 101 ? 9.390 20.395 -4.236 1.00 46.88 101 ALA A C 1
ATOM 873 O O . ALA A 1 101 ? 9.231 21.604 -4.083 1.00 46.88 101 ALA A O 1
ATOM 874 N N . LEU A 1 102 ? 9.530 19.543 -3.213 1.00 41.53 102 LEU A N 1
ATOM 875 C CA . LEU A 1 102 ? 9.481 19.918 -1.792 1.00 41.53 102 LEU A CA 1
ATOM 876 C C . LEU A 1 102 ? 10.849 20.337 -1.220 1.00 41.53 102 LEU A C 1
ATOM 878 O O . LEU A 1 102 ? 10.913 21.255 -0.409 1.00 41.53 102 LEU A O 1
ATOM 882 N N . ALA A 1 103 ? 11.951 19.723 -1.658 1.00 44.12 103 ALA A N 1
ATOM 883 C CA . ALA A 1 103 ? 13.297 20.000 -1.152 1.00 44.12 103 ALA A CA 1
ATOM 884 C C . ALA A 1 103 ? 13.995 21.132 -1.932 1.00 44.12 103 ALA A C 1
ATOM 886 O O . ALA A 1 103 ? 14.868 20.827 -2.736 1.00 44.12 103 ALA A O 1
ATOM 887 N N . ASP A 1 104 ? 13.586 22.402 -1.763 1.00 40.91 104 ASP A N 1
ATOM 888 C CA . ASP A 1 104 ? 14.224 23.678 -2.209 1.00 40.91 104 ASP A CA 1
ATOM 889 C C . ASP A 1 104 ? 14.798 23.799 -3.648 1.00 40.91 104 ASP A C 1
ATOM 891 O O . ASP A 1 104 ? 15.213 24.865 -4.112 1.00 40.91 104 ASP A O 1
ATOM 895 N N . ASN A 1 105 ? 14.697 22.754 -4.463 1.00 45.50 105 ASN A N 1
ATOM 896 C CA . ASN A 1 105 ? 15.005 22.720 -5.882 1.00 45.50 105 ASN A CA 1
ATOM 897 C C . ASN A 1 105 ? 13.856 23.277 -6.713 1.00 45.50 105 ASN A C 1
ATOM 899 O O . ASN A 1 105 ? 13.883 23.204 -7.941 1.00 45.50 105 ASN A O 1
ATOM 903 N N . ILE A 1 106 ? 12.897 23.943 -6.070 1.00 46.81 106 ILE A N 1
ATOM 904 C CA . ILE A 1 106 ? 11.893 24.765 -6.723 1.00 46.81 106 ILE A CA 1
ATOM 905 C C . ILE A 1 106 ? 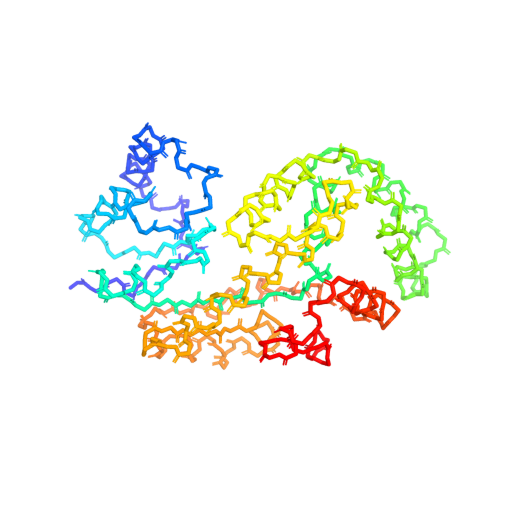12.563 25.749 -7.690 1.00 46.81 106 ILE A C 1
ATOM 907 O O . ILE A 1 106 ? 11.980 26.033 -8.724 1.00 46.81 106 ILE A O 1
ATOM 911 N N . ARG A 1 107 ? 13.795 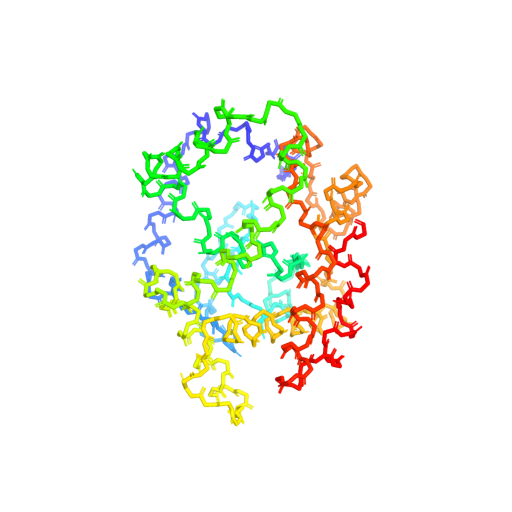26.230 -7.458 1.00 46.50 107 ARG A N 1
ATOM 912 C CA . ARG A 1 107 ? 14.495 27.100 -8.426 1.00 46.50 107 ARG A CA 1
ATOM 913 C C . ARG A 1 107 ? 14.890 26.357 -9.711 1.00 46.50 107 ARG A C 1
ATOM 915 O O . ARG A 1 107 ? 14.644 26.887 -10.788 1.00 46.50 107 ARG A O 1
ATOM 922 N N . ARG A 1 108 ? 15.411 25.125 -9.636 1.00 47.56 108 ARG A N 1
ATOM 923 C CA . ARG A 1 108 ? 15.771 24.303 -10.815 1.00 47.56 108 ARG A CA 1
ATOM 924 C C . ARG A 1 108 ? 14.554 23.667 -11.484 1.00 47.56 108 ARG A C 1
ATOM 926 O O . ARG A 1 108 ? 14.440 23.731 -12.704 1.00 47.56 108 ARG A O 1
ATOM 933 N N . ALA A 1 109 ? 13.602 23.158 -10.705 1.00 46.62 109 ALA A N 1
ATOM 934 C CA . ALA A 1 109 ? 12.315 22.689 -11.202 1.00 46.62 109 ALA A CA 1
ATOM 935 C C . ALA A 1 109 ? 11.517 23.843 -11.823 1.00 46.62 109 ALA A C 1
ATOM 937 O O . ALA A 1 109 ? 10.986 23.676 -12.912 1.00 46.62 109 ALA A O 1
ATOM 938 N N . ARG A 1 110 ? 11.510 25.052 -11.232 1.00 47.84 110 ARG A N 1
ATOM 939 C CA . ARG A 1 110 ? 10.980 26.261 -11.889 1.00 47.84 110 ARG A CA 1
ATOM 940 C C . ARG A 1 110 ? 11.791 26.646 -13.106 1.00 47.84 110 ARG A C 1
ATOM 942 O O . ARG A 1 110 ? 11.175 27.221 -13.972 1.00 47.84 110 ARG A O 1
ATOM 949 N N . ILE A 1 111 ? 13.097 26.405 -13.217 1.00 55.84 111 ILE A N 1
ATOM 950 C CA . ILE A 1 111 ? 13.844 26.700 -14.454 1.00 55.84 111 ILE A CA 1
ATOM 951 C C . ILE A 1 111 ? 13.432 25.725 -15.559 1.00 55.84 111 ILE A C 1
ATOM 953 O O . ILE A 1 111 ? 13.076 26.177 -16.636 1.00 55.84 111 ILE A O 1
ATOM 957 N N . ILE A 1 112 ? 13.346 24.422 -15.284 1.00 53.91 112 ILE A N 1
ATOM 958 C CA . ILE A 1 112 ? 12.854 23.421 -16.249 1.00 53.91 112 ILE A CA 1
ATOM 959 C C . ILE A 1 112 ? 11.374 23.686 -16.603 1.00 53.91 112 ILE A C 1
ATOM 961 O O . ILE A 1 112 ? 10.975 23.666 -17.770 1.00 53.91 112 ILE A O 1
ATOM 965 N N . LEU A 1 113 ? 10.553 24.044 -15.610 1.00 50.91 113 LEU A N 1
ATOM 966 C CA . LEU A 1 113 ? 9.147 24.419 -15.790 1.00 50.91 113 LEU A CA 1
ATOM 967 C C . LEU A 1 113 ? 8.963 25.823 -16.404 1.00 50.91 113 LEU A C 1
ATOM 969 O O . LEU A 1 113 ? 7.960 26.070 -17.060 1.00 50.91 113 LEU A O 1
ATOM 973 N N . ARG A 1 114 ? 9.900 26.764 -16.225 1.00 50.75 114 ARG A N 1
ATOM 974 C CA . ARG A 1 114 ? 9.892 28.103 -16.852 1.00 50.75 114 ARG A CA 1
ATOM 975 C C . ARG A 1 114 ? 10.386 28.016 -18.283 1.00 50.75 114 ARG A C 1
ATOM 977 O O . ARG A 1 114 ? 9.779 28.644 -19.131 1.00 50.75 114 ARG A O 1
ATOM 984 N N . LEU A 1 115 ? 11.397 27.207 -18.581 1.00 51.84 115 LEU A N 1
ATOM 985 C CA . LEU A 1 115 ? 11.832 26.938 -19.951 1.00 51.84 115 LEU A CA 1
ATOM 986 C C . LEU A 1 115 ? 10.722 26.244 -20.756 1.00 51.84 115 LEU A C 1
ATOM 988 O O . LEU A 1 115 ? 10.512 26.587 -21.915 1.00 51.84 115 LEU A O 1
ATOM 992 N N . SER A 1 116 ? 9.928 25.367 -20.127 1.00 46.94 116 SER A N 1
ATOM 993 C CA . SER A 1 116 ? 8.722 24.804 -20.758 1.00 46.94 116 SER A CA 1
ATOM 994 C C . SER A 1 116 ? 7.531 25.778 -20.819 1.00 46.94 116 SER A C 1
ATOM 996 O O . SER A 1 116 ? 6.761 25.713 -21.777 1.00 46.94 116 SER A O 1
ATOM 998 N N . LYS A 1 117 ? 7.389 26.724 -19.873 1.00 43.97 117 LYS A N 1
ATOM 999 C CA . LYS A 1 117 ? 6.326 27.757 -19.877 1.00 43.97 117 LYS A CA 1
ATOM 1000 C C . LYS A 1 117 ? 6.608 28.988 -20.755 1.00 43.97 117 LYS A C 1
ATOM 1002 O O . LYS A 1 117 ? 5.650 29.607 -21.208 1.00 43.97 117 LYS A O 1
ATOM 1007 N N . ILE A 1 118 ? 7.867 29.369 -20.988 1.00 48.50 118 ILE A N 1
ATOM 1008 C CA . ILE A 1 118 ? 8.235 30.632 -21.663 1.00 48.50 118 ILE A CA 1
ATOM 1009 C C . ILE A 1 118 ? 8.037 30.569 -23.187 1.00 48.50 118 ILE A C 1
ATOM 1011 O O . ILE A 1 118 ? 7.810 31.610 -23.792 1.00 48.50 118 ILE A O 1
ATOM 1015 N N . LYS A 1 119 ? 8.024 29.383 -23.817 1.00 44.84 119 LYS A N 1
ATOM 1016 C CA . LYS A 1 119 ? 7.829 29.274 -25.281 1.00 44.84 119 LYS A CA 1
ATOM 1017 C C . LYS A 1 119 ? 6.513 28.662 -25.756 1.00 44.84 119 LYS A C 1
ATOM 1019 O O . LYS A 1 119 ? 6.211 28.760 -26.937 1.00 44.84 119 LYS A O 1
ATOM 1024 N N . TYR A 1 120 ? 5.710 28.055 -24.886 1.00 48.66 120 TYR A N 1
ATOM 1025 C CA . TYR A 1 120 ? 4.615 27.215 -25.368 1.00 48.66 120 TYR A CA 1
ATOM 1026 C C . TYR A 1 120 ? 3.404 27.260 -24.439 1.00 48.66 120 TYR A C 1
ATOM 1028 O O . TYR A 1 120 ? 3.195 26.424 -23.564 1.00 48.66 120 TYR A O 1
ATOM 1036 N N . LYS A 1 121 ? 2.587 28.292 -24.626 1.00 46.88 121 LYS A N 1
ATOM 1037 C CA . LYS A 1 121 ? 1.588 28.712 -23.641 1.00 46.88 121 LYS A CA 1
ATOM 1038 C C . LYS A 1 121 ? 0.282 27.903 -23.637 1.00 46.88 121 LYS A C 1
ATOM 1040 O O . LYS A 1 121 ? -0.618 28.293 -22.908 1.00 46.88 121 LYS A O 1
ATOM 1045 N N . LYS A 1 122 ? 0.156 26.801 -24.395 1.00 48.88 122 LYS A N 1
ATOM 1046 C CA . LYS A 1 122 ? -1.015 25.888 -24.334 1.00 48.88 122 LYS A CA 1
ATOM 1047 C C . LYS A 1 122 ? -0.796 24.522 -25.008 1.00 48.88 122 LYS A C 1
ATOM 1049 O O . LYS A 1 122 ? -1.264 23.524 -24.478 1.00 48.88 122 LYS A O 1
ATOM 1054 N N . LEU A 1 123 ? -0.044 24.454 -26.113 1.00 42.81 123 LEU A N 1
ATOM 1055 C CA . LEU A 1 123 ? 0.091 23.221 -26.913 1.00 42.81 123 LEU A CA 1
ATOM 1056 C C . LEU A 1 123 ? 1.173 22.242 -26.405 1.00 42.81 123 LEU A C 1
ATOM 1058 O O . LEU A 1 123 ? 1.017 21.030 -26.510 1.00 42.81 123 LEU A O 1
ATOM 1062 N N . SER A 1 124 ? 2.257 22.737 -25.797 1.00 42.62 124 SER A N 1
ATOM 1063 C CA . SER A 1 124 ? 3.330 21.868 -25.290 1.00 42.62 124 SER A CA 1
ATOM 1064 C C . SER A 1 124 ? 3.049 21.264 -23.920 1.00 42.62 124 SER A C 1
ATOM 1066 O O . SER A 1 124 ? 3.617 20.234 -23.595 1.00 42.62 124 SER A O 1
ATOM 1068 N N . ALA A 1 125 ? 2.211 21.874 -23.082 1.00 47.16 125 ALA A N 1
ATOM 1069 C CA . ALA A 1 125 ? 1.909 21.290 -21.778 1.00 47.16 125 ALA A CA 1
ATOM 1070 C C . ALA A 1 125 ? 1.190 19.939 -21.943 1.00 47.16 125 ALA A C 1
ATOM 1072 O O . ALA A 1 125 ? 1.361 19.060 -21.106 1.00 47.16 125 ALA A O 1
ATOM 1073 N N . LEU A 1 126 ? 0.458 19.762 -23.050 1.00 48.41 126 LEU A N 1
ATOM 1074 C CA . LEU A 1 126 ? -0.159 18.495 -23.433 1.00 48.41 126 LEU A CA 1
ATOM 1075 C C . LEU A 1 126 ? 0.833 17.513 -24.085 1.00 48.41 126 LEU A C 1
ATOM 1077 O O . LEU A 1 126 ? 0.766 16.325 -23.804 1.00 48.41 126 LEU A O 1
ATOM 1081 N N . LEU A 1 127 ? 1.754 17.990 -24.935 1.00 46.25 127 LEU A N 1
ATOM 1082 C CA . LEU A 1 127 ? 2.641 17.127 -25.740 1.00 46.25 127 LEU A CA 1
ATOM 1083 C C . LEU A 1 127 ? 4.027 16.878 -25.117 1.00 46.25 127 LEU A C 1
ATOM 1085 O O . LEU A 1 127 ? 4.584 15.791 -25.230 1.00 46.25 127 LEU A O 1
ATOM 1089 N N . ILE A 1 128 ? 4.594 17.877 -24.445 1.00 50.84 128 ILE A N 1
ATOM 1090 C CA . ILE A 1 128 ? 5.935 17.853 -23.848 1.00 50.84 128 ILE A CA 1
ATOM 1091 C C . ILE A 1 128 ? 5.898 17.314 -22.417 1.00 50.84 128 ILE A C 1
ATOM 1093 O O . ILE A 1 128 ? 6.854 16.668 -22.008 1.00 50.84 128 ILE A O 1
ATOM 1097 N N . ALA A 1 129 ? 4.825 17.526 -21.646 1.00 58.66 129 ALA A N 1
ATOM 1098 C CA . ALA A 1 129 ? 4.765 17.013 -20.272 1.00 58.66 129 ALA A CA 1
ATOM 1099 C C . ALA A 1 129 ? 4.834 15.474 -20.179 1.00 58.66 129 ALA A C 1
ATOM 1101 O O . ALA A 1 129 ? 5.571 15.003 -19.313 1.00 58.66 129 ALA A O 1
ATOM 1102 N N . PRO A 1 130 ? 4.165 14.690 -21.050 1.00 58.62 130 PRO A N 1
ATOM 1103 C CA . PRO A 1 130 ? 4.325 13.234 -21.084 1.00 58.62 130 PRO A CA 1
ATOM 1104 C C . PRO A 1 130 ? 5.757 12.826 -21.449 1.00 58.62 130 PRO A C 1
ATOM 1106 O O . PRO A 1 130 ? 6.380 12.048 -20.738 1.00 58.62 130 PRO A O 1
ATOM 1109 N N . ILE A 1 131 ? 6.341 13.450 -22.481 1.00 62.66 131 ILE A N 1
ATOM 1110 C CA . ILE A 1 131 ? 7.718 13.170 -22.923 1.00 62.66 131 ILE A CA 1
ATOM 1111 C C . ILE A 1 131 ? 8.732 13.503 -21.822 1.00 62.66 131 ILE A C 1
ATOM 1113 O O . ILE A 1 131 ? 9.608 12.696 -21.532 1.00 62.66 131 ILE A O 1
ATOM 1117 N N . LEU A 1 132 ? 8.611 14.659 -21.164 1.00 64.12 132 LEU A N 1
ATOM 1118 C CA . LEU A 1 132 ? 9.488 15.022 -20.051 1.00 64.12 132 LEU A CA 1
ATOM 1119 C C . LEU A 1 132 ? 9.299 14.087 -18.859 1.00 64.12 132 LEU A C 1
ATOM 1121 O O . LEU A 1 132 ? 10.286 13.731 -18.230 1.00 64.12 132 LEU A O 1
ATOM 1125 N N . ARG A 1 133 ? 8.065 13.679 -18.541 1.00 62.38 133 ARG A N 1
ATOM 1126 C CA . ARG A 1 133 ? 7.802 12.691 -17.486 1.00 62.38 133 ARG A CA 1
ATOM 1127 C C . ARG A 1 133 ? 8.449 11.354 -17.815 1.00 62.38 133 ARG A C 1
ATOM 1129 O O . ARG A 1 133 ? 9.150 10.826 -16.968 1.00 62.38 133 ARG A O 1
ATOM 1136 N N . TYR A 1 134 ? 8.286 10.861 -19.037 1.00 64.31 134 TYR A N 1
ATOM 1137 C CA . TYR A 1 134 ? 8.922 9.640 -19.522 1.00 64.31 134 TYR A CA 1
ATOM 1138 C C . TYR A 1 134 ? 10.451 9.716 -19.438 1.00 64.31 134 TYR A C 1
ATOM 1140 O O . TYR A 1 134 ? 11.090 8.850 -18.846 1.00 64.31 134 TYR A O 1
ATOM 1148 N N . ILE A 1 135 ? 11.041 10.812 -19.920 1.00 66.69 135 ILE A N 1
ATOM 1149 C CA . ILE A 1 135 ? 12.479 11.077 -19.804 1.00 66.69 135 ILE A CA 1
ATOM 1150 C C . ILE A 1 135 ? 12.910 11.118 -18.332 1.00 66.69 135 ILE A C 1
ATOM 1152 O O . ILE A 1 135 ? 13.940 10.555 -17.980 1.00 66.69 135 ILE A O 1
ATOM 1156 N N . LEU A 1 136 ? 12.131 11.747 -17.450 1.00 64.69 136 LEU A N 1
ATOM 1157 C CA . LEU A 1 136 ? 12.423 11.780 -16.018 1.00 64.69 136 LEU A CA 1
ATOM 1158 C C . LEU A 1 136 ? 12.334 10.383 -15.392 1.00 64.69 136 LEU A C 1
ATOM 1160 O O . LEU A 1 136 ? 13.210 10.045 -14.609 1.00 64.69 136 LEU A O 1
ATOM 1164 N N . VAL A 1 137 ? 11.363 9.548 -15.767 1.00 63.09 137 VAL A N 1
ATOM 1165 C CA . VAL A 1 137 ? 11.282 8.148 -15.309 1.00 63.09 137 VAL A CA 1
ATOM 1166 C C . VAL A 1 137 ? 12.495 7.338 -15.754 1.00 63.09 137 VAL A C 1
ATOM 1168 O O . VAL A 1 137 ? 12.962 6.512 -14.984 1.00 63.09 137 VAL A O 1
ATOM 1171 N N . ILE A 1 138 ? 13.040 7.595 -16.944 1.00 64.81 138 ILE A N 1
ATOM 1172 C CA . ILE A 1 138 ? 14.223 6.887 -17.457 1.00 64.81 138 ILE A CA 1
ATOM 1173 C C . ILE A 1 138 ? 15.526 7.419 -16.848 1.00 64.81 138 ILE A C 1
ATOM 1175 O O . ILE A 1 138 ? 16.451 6.652 -16.594 1.00 64.81 138 ILE A O 1
ATOM 1179 N N . ILE A 1 139 ? 15.629 8.730 -16.614 1.00 61.75 139 ILE A N 1
ATOM 1180 C CA . ILE A 1 139 ? 16.877 9.380 -16.182 1.00 61.75 139 ILE A CA 1
ATOM 1181 C C . ILE A 1 139 ? 17.018 9.423 -14.651 1.00 61.75 139 ILE A C 1
ATOM 1183 O O . ILE A 1 139 ? 18.130 9.299 -14.133 1.00 61.75 139 ILE A O 1
ATOM 1187 N N . LEU A 1 140 ? 15.925 9.608 -13.903 1.00 57.25 140 LEU A N 1
ATOM 1188 C CA . LEU A 1 140 ? 15.952 9.709 -12.436 1.00 57.25 140 LEU A CA 1
ATOM 1189 C C . LEU A 1 140 ? 16.341 8.431 -11.659 1.00 57.25 140 LEU A C 1
ATOM 1191 O O . LEU A 1 140 ? 16.911 8.615 -10.580 1.00 57.25 140 LEU A O 1
ATOM 1195 N N . PRO A 1 141 ? 16.143 7.182 -12.142 1.00 53.56 141 PRO A N 1
ATOM 1196 C CA . PRO A 1 141 ? 16.562 5.97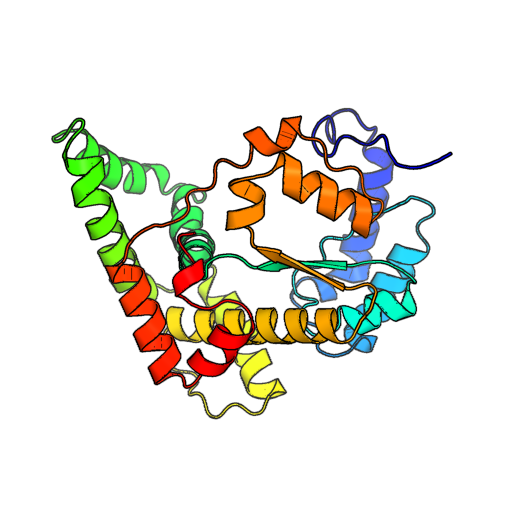0 -11.429 1.00 53.56 141 PRO A CA 1
ATOM 1197 C C . PRO A 1 141 ? 18.065 5.943 -11.127 1.00 53.56 141 PRO A C 1
ATOM 1199 O O . PRO A 1 141 ? 18.492 5.304 -10.173 1.00 53.56 141 PRO A O 1
ATOM 1202 N N . ASN A 1 142 ? 18.876 6.673 -11.902 1.00 51.69 142 ASN A N 1
ATOM 1203 C CA . ASN A 1 142 ? 20.334 6.688 -11.766 1.00 51.69 142 ASN A CA 1
ATOM 1204 C C . ASN A 1 142 ? 20.866 7.602 -10.657 1.00 51.69 142 ASN A C 1
ATOM 1206 O O . ASN A 1 142 ? 22.075 7.649 -10.426 1.00 51.69 142 ASN A O 1
ATOM 1210 N N . LYS A 1 143 ? 20.009 8.354 -9.959 1.00 51.47 143 LYS A N 1
ATOM 1211 C CA . LYS A 1 143 ? 20.458 9.183 -8.837 1.00 51.47 143 LYS A CA 1
ATOM 1212 C C . LYS A 1 143 ? 20.191 8.464 -7.522 1.00 51.47 143 LYS A C 1
ATOM 1214 O O . LYS A 1 143 ? 19.088 7.983 -7.282 1.00 51.47 143 LYS A O 1
ATOM 1219 N N . LYS A 1 144 ? 21.194 8.469 -6.635 1.00 53.44 144 LYS A N 1
ATOM 1220 C CA . LYS A 1 144 ? 21.037 8.243 -5.189 1.00 53.44 144 LYS A CA 1
ATOM 1221 C C . LYS A 1 144 ? 20.107 9.328 -4.623 1.00 53.44 144 LYS A C 1
ATOM 1223 O O . LYS A 1 144 ? 20.563 10.315 -4.057 1.00 53.44 144 LYS A O 1
ATOM 1228 N N . THR A 1 145 ? 18.813 9.229 -4.905 1.00 55.47 145 THR A N 1
ATOM 1229 C CA . THR A 1 145 ? 17.794 10.123 -4.352 1.00 55.47 145 THR A CA 1
ATOM 1230 C C . THR A 1 145 ? 17.445 9.653 -2.943 1.00 55.47 145 THR A C 1
ATOM 1232 O O . THR A 1 145 ? 17.620 8.475 -2.629 1.00 55.47 145 THR A O 1
ATOM 1235 N N . LEU A 1 146 ? 16.987 10.567 -2.082 1.00 51.97 146 LEU A N 1
ATOM 1236 C CA . LEU A 1 146 ? 16.788 10.299 -0.651 1.00 51.97 146 LEU A CA 1
ATOM 1237 C C . LEU A 1 146 ? 15.870 9.092 -0.361 1.00 51.97 146 LEU A C 1
ATOM 1239 O O . LEU A 1 146 ? 16.099 8.395 0.621 1.00 51.97 146 LEU A O 1
ATOM 1243 N N . ASN A 1 147 ? 14.901 8.790 -1.232 1.00 57.84 147 ASN A N 1
ATOM 1244 C CA . ASN A 1 147 ? 13.985 7.656 -1.047 1.00 57.84 147 ASN A CA 1
ATOM 1245 C C . ASN A 1 147 ? 14.479 6.326 -1.640 1.00 57.84 147 ASN A C 1
ATOM 1247 O O . ASN A 1 147 ? 13.924 5.277 -1.314 1.00 57.84 147 ASN A O 1
ATOM 1251 N N . CYS A 1 148 ? 15.534 6.321 -2.466 1.00 64.31 148 CYS A N 1
ATOM 1252 C CA . CYS A 1 148 ? 16.094 5.071 -2.998 1.00 64.31 148 CYS A CA 1
ATOM 1253 C C . CYS A 1 148 ? 16.633 4.159 -1.883 1.00 64.31 148 CYS A C 1
ATOM 1255 O O . CYS A 1 148 ? 16.657 2.940 -2.062 1.00 64.31 148 CYS A O 1
ATOM 1257 N N . CYS A 1 149 ? 17.043 4.730 -0.743 1.00 70.00 149 CYS A N 1
ATOM 1258 C CA . CYS A 1 149 ? 17.469 3.966 0.429 1.00 70.00 149 CYS A CA 1
ATOM 1259 C C . CYS A 1 149 ? 16.303 3.157 1.010 1.00 70.00 149 CYS A C 1
ATOM 1261 O O . CYS A 1 149 ? 16.400 1.937 1.063 1.00 70.00 149 CYS A O 1
ATOM 1263 N N . GLN A 1 150 ? 15.164 3.799 1.299 1.00 78.94 150 GLN A N 1
ATOM 1264 C CA . GLN A 1 150 ? 13.978 3.120 1.842 1.00 78.94 150 GLN A CA 1
ATOM 1265 C C . GLN A 1 150 ? 13.413 2.064 0.885 1.00 78.94 150 GLN A C 1
ATOM 1267 O O . GLN A 1 150 ? 13.047 0.972 1.307 1.00 78.94 150 GLN A O 1
ATOM 1272 N N . VAL A 1 151 ? 13.368 2.356 -0.422 1.00 85.75 151 VAL A N 1
ATOM 1273 C CA . VAL A 1 151 ? 12.951 1.361 -1.425 1.00 85.75 151 VAL A CA 1
ATOM 1274 C C . VAL A 1 151 ? 13.907 0.166 -1.436 1.00 85.75 151 VAL A C 1
ATOM 1276 O O . VAL A 1 151 ? 13.452 -0.968 -1.535 1.00 85.75 151 VAL A O 1
ATOM 1279 N N . SER A 1 152 ? 15.216 0.395 -1.304 1.00 89.44 152 SER A N 1
ATOM 1280 C CA . SER A 1 152 ? 16.208 -0.687 -1.266 1.00 89.44 152 SER A CA 1
ATOM 1281 C C . SER A 1 152 ? 16.136 -1.510 0.020 1.00 89.44 152 SER A C 1
ATOM 1283 O O . SER A 1 152 ? 16.268 -2.727 -0.045 1.00 89.44 152 SER A O 1
ATOM 1285 N N . GLU A 1 153 ? 15.907 -0.873 1.167 1.00 88.62 153 GLU A N 1
ATOM 1286 C CA . GLU A 1 153 ? 15.712 -1.544 2.458 1.00 88.62 153 GLU A CA 1
ATOM 1287 C C . GLU A 1 153 ? 14.463 -2.428 2.430 1.00 88.62 153 GLU A C 1
ATOM 1289 O O . GLU A 1 153 ? 14.554 -3.624 2.697 1.00 88.62 153 GLU A O 1
ATOM 1294 N N . ASN A 1 154 ? 13.324 -1.874 1.999 1.00 89.69 154 ASN A N 1
ATOM 1295 C CA . ASN A 1 154 ? 12.081 -2.631 1.849 1.00 89.69 154 ASN A CA 1
ATOM 1296 C C . ASN A 1 154 ? 12.224 -3.758 0.821 1.00 89.69 154 ASN A C 1
ATOM 1298 O O . ASN A 1 154 ? 11.695 -4.847 1.026 1.00 89.69 154 ASN A O 1
ATOM 1302 N N . PHE A 1 155 ? 12.944 -3.513 -0.277 1.00 94.06 155 PHE A N 1
ATOM 1303 C CA . PHE A 1 155 ? 13.232 -4.540 -1.273 1.00 94.06 155 PHE A CA 1
ATOM 1304 C C . PHE A 1 155 ? 14.036 -5.687 -0.667 1.00 94.06 155 PHE A C 1
ATOM 1306 O O . PHE A 1 155 ? 13.642 -6.831 -0.845 1.00 94.06 155 PHE A O 1
ATOM 1313 N N . ASN A 1 156 ? 15.120 -5.403 0.061 1.00 93.50 156 ASN A N 1
ATOM 1314 C CA . ASN A 1 156 ? 15.924 -6.446 0.698 1.00 93.50 156 ASN A CA 1
ATOM 1315 C C . ASN A 1 156 ? 15.095 -7.229 1.719 1.00 93.50 156 ASN A C 1
ATOM 1317 O O . ASN A 1 156 ? 15.120 -8.452 1.693 1.00 93.50 156 ASN A O 1
ATOM 1321 N N . LEU A 1 157 ? 14.291 -6.542 2.536 1.00 91.50 157 LEU A N 1
ATOM 1322 C CA . LEU A 1 157 ? 13.399 -7.183 3.501 1.00 91.50 157 LEU A CA 1
ATOM 1323 C C . LEU A 1 157 ? 12.414 -8.139 2.820 1.00 91.50 157 LEU A C 1
ATOM 1325 O O . LEU A 1 157 ? 12.288 -9.284 3.238 1.00 91.50 157 LEU A O 1
ATOM 1329 N N . ILE A 1 158 ? 11.738 -7.695 1.757 1.00 93.88 158 ILE A N 1
ATOM 1330 C CA . ILE A 1 158 ? 10.786 -8.525 1.002 1.00 93.88 158 ILE A CA 1
ATOM 1331 C C . ILE A 1 158 ? 11.516 -9.675 0.309 1.00 93.88 158 ILE A C 1
ATOM 1333 O O . ILE A 1 158 ? 11.085 -10.823 0.386 1.00 93.88 158 ILE A O 1
ATOM 1337 N N . LYS A 1 159 ? 12.650 -9.386 -0.329 1.00 95.25 159 LYS A N 1
ATOM 1338 C CA . LYS A 1 159 ? 13.473 -10.385 -1.002 1.00 95.25 159 LYS A CA 1
ATOM 1339 C C . LYS A 1 159 ? 13.898 -11.489 -0.036 1.00 95.25 159 LYS A C 1
ATOM 1341 O O . LYS A 1 159 ? 13.719 -12.657 -0.355 1.00 95.25 159 LYS A O 1
ATOM 1346 N N . ASP A 1 160 ? 14.406 -11.133 1.137 1.00 93.94 160 ASP A N 1
ATOM 1347 C CA . ASP A 1 160 ? 14.872 -12.097 2.130 1.00 93.94 160 ASP A CA 1
ATOM 1348 C C . ASP A 1 160 ? 13.687 -12.846 2.764 1.00 93.94 160 ASP A C 1
ATOM 1350 O O . ASP A 1 160 ? 13.723 -14.070 2.884 1.00 93.94 160 ASP A O 1
ATOM 1354 N N . LYS A 1 161 ? 12.590 -12.143 3.088 1.00 91.69 161 LYS A N 1
ATOM 1355 C CA . LYS A 1 161 ? 11.383 -12.737 3.689 1.00 91.69 161 LYS A CA 1
ATOM 1356 C C . LYS A 1 161 ? 10.741 -13.802 2.804 1.00 91.69 161 LYS A C 1
ATOM 1358 O O . LYS A 1 161 ? 10.308 -14.831 3.316 1.00 91.69 161 LYS A O 1
ATOM 1363 N N . PHE A 1 162 ? 10.651 -13.539 1.504 1.00 94.19 162 PHE A N 1
ATOM 1364 C CA . PHE A 1 162 ? 10.018 -14.438 0.539 1.00 94.19 162 PHE A CA 1
ATOM 1365 C C . PHE A 1 162 ? 11.032 -15.288 -0.239 1.00 94.19 162 PHE A C 1
ATOM 1367 O O . PHE A 1 162 ? 10.646 -15.978 -1.179 1.00 94.19 162 PHE A O 1
ATOM 1374 N N . ASN A 1 163 ? 12.313 -15.261 0.153 1.00 95.69 163 ASN A N 1
ATOM 1375 C CA . ASN A 1 163 ? 13.407 -15.984 -0.501 1.00 95.69 163 ASN A CA 1
ATOM 1376 C C . ASN A 1 163 ? 13.442 -15.767 -2.029 1.00 95.69 163 ASN A C 1
ATOM 1378 O O . ASN A 1 163 ? 13.532 -16.706 -2.823 1.00 95.69 163 ASN A O 1
ATOM 1382 N N . LEU A 1 164 ? 13.314 -14.508 -2.450 1.00 94.50 164 LEU A N 1
ATOM 1383 C CA . LEU A 1 164 ? 13.238 -14.136 -3.858 1.00 94.50 164 LEU A CA 1
ATOM 1384 C C . LEU A 1 164 ? 14.636 -14.146 -4.484 1.00 94.50 164 LEU A C 1
ATOM 1386 O O . LEU A 1 164 ? 15.560 -13.505 -3.986 1.00 94.50 164 LEU A O 1
ATOM 1390 N N . GLY A 1 165 ? 14.779 -14.796 -5.639 1.00 95.44 165 GLY A N 1
ATOM 1391 C CA . GLY A 1 165 ? 16.043 -14.892 -6.384 1.00 95.44 165 GLY A CA 1
ATOM 1392 C C . GLY A 1 165 ? 16.499 -13.600 -7.081 1.00 95.44 165 GLY A C 1
ATOM 1393 O O . GLY A 1 165 ? 17.294 -13.662 -8.017 1.00 95.44 165 GLY A O 1
ATOM 1394 N N . TYR A 1 166 ? 15.991 -12.428 -6.686 1.00 94.81 166 TYR A N 1
ATOM 1395 C CA . TYR A 1 166 ? 16.331 -11.164 -7.337 1.00 94.81 166 TYR A CA 1
ATOM 1396 C C . TYR A 1 166 ? 17.729 -10.664 -6.942 1.00 94.81 166 TYR A C 1
ATOM 1398 O O . TYR A 1 166 ? 18.101 -10.692 -5.765 1.00 94.81 166 TYR A O 1
ATOM 1406 N N . PRO A 1 167 ? 18.510 -10.115 -7.885 1.00 92.56 167 PRO A N 1
ATOM 1407 C CA . PRO A 1 167 ? 19.806 -9.542 -7.557 1.00 92.56 167 PRO A CA 1
ATOM 1408 C C . PRO A 1 167 ? 19.685 -8.218 -6.785 1.00 92.56 167 PRO A C 1
ATOM 1410 O O . PRO A 1 167 ? 18.829 -7.380 -7.063 1.00 92.56 167 PRO A O 1
ATOM 1413 N N . ASN A 1 168 ? 20.633 -7.942 -5.883 1.00 87.44 168 ASN A N 1
ATOM 1414 C CA . ASN A 1 168 ? 20.687 -6.662 -5.155 1.00 87.44 168 ASN A CA 1
ATOM 1415 C C . ASN A 1 168 ? 20.959 -5.447 -6.065 1.00 87.44 168 ASN A C 1
ATOM 1417 O O . ASN A 1 168 ? 20.722 -4.305 -5.659 1.00 87.44 168 ASN A O 1
ATOM 1421 N N . PHE A 1 169 ? 21.462 -5.680 -7.280 1.00 87.38 169 PHE A N 1
ATOM 1422 C CA . PHE A 1 169 ? 21.796 -4.646 -8.260 1.00 87.38 169 PHE A CA 1
ATOM 1423 C C . PHE A 1 169 ? 20.626 -4.242 -9.170 1.00 87.38 169 PHE A C 1
ATOM 1425 O O . PHE A 1 169 ? 20.847 -3.470 -10.101 1.00 87.38 169 PHE A O 1
ATOM 1432 N N . LEU A 1 170 ? 19.397 -4.716 -8.911 1.00 90.06 170 LEU A N 1
ATOM 1433 C CA . LEU A 1 170 ? 18.212 -4.167 -9.577 1.00 90.06 170 LEU A CA 1
ATOM 1434 C C . LEU A 1 170 ? 18.180 -2.640 -9.437 1.00 90.06 170 LEU A C 1
ATOM 1436 O O . LEU A 1 170 ? 18.506 -2.086 -8.376 1.00 90.06 170 LEU A O 1
ATOM 1440 N N . ASP A 1 171 ? 17.782 -1.958 -10.509 1.00 90.25 171 ASP A N 1
ATOM 1441 C CA . ASP A 1 171 ? 17.621 -0.513 -10.457 1.00 90.25 171 ASP A CA 1
ATOM 1442 C C . ASP A 1 171 ? 16.447 -0.119 -9.542 1.00 90.25 171 ASP A C 1
ATOM 1444 O O . ASP A 1 171 ? 15.573 -0.939 -9.235 1.00 90.25 171 ASP A O 1
ATOM 1448 N N . PRO A 1 172 ? 16.399 1.143 -9.084 1.00 89.25 172 PRO A N 1
ATOM 1449 C CA . PRO A 1 172 ? 15.412 1.556 -8.094 1.00 89.25 172 PRO A CA 1
ATOM 1450 C C . PRO A 1 172 ? 13.950 1.402 -8.525 1.00 89.25 172 PRO A C 1
ATOM 1452 O O . PRO A 1 172 ? 13.107 1.172 -7.660 1.00 89.25 172 PRO A O 1
ATOM 1455 N N . LEU A 1 173 ? 13.632 1.504 -9.822 1.00 91.50 173 LEU A N 1
ATOM 1456 C CA . LEU A 1 173 ? 12.258 1.309 -10.285 1.00 91.50 173 LEU A CA 1
ATOM 1457 C C . LEU A 1 173 ? 11.869 -0.176 -10.214 1.00 91.50 173 LEU A C 1
ATOM 1459 O O . LEU A 1 173 ? 10.767 -0.479 -9.773 1.00 91.50 173 LEU A O 1
ATOM 1463 N N . ASP A 1 174 ? 12.770 -1.104 -10.549 1.00 94.88 174 ASP A N 1
ATOM 1464 C CA . ASP A 1 174 ? 12.490 -2.545 -10.436 1.00 94.88 174 ASP A CA 1
ATOM 1465 C C . ASP A 1 174 ? 12.310 -2.947 -8.969 1.00 94.88 174 ASP A C 1
ATOM 1467 O O . ASP A 1 174 ? 11.357 -3.643 -8.624 1.00 94.88 174 ASP A O 1
ATOM 1471 N N . LYS A 1 175 ? 13.168 -2.432 -8.081 1.00 94.38 175 LYS A N 1
ATOM 1472 C CA . LYS A 1 175 ? 13.012 -2.615 -6.630 1.00 94.38 175 LYS A CA 1
ATOM 1473 C C . LYS A 1 175 ? 11.677 -2.071 -6.129 1.00 94.38 175 LYS A C 1
ATOM 1475 O O . LYS A 1 175 ? 11.002 -2.742 -5.354 1.00 94.38 175 LYS A O 1
ATOM 1480 N N . MET A 1 176 ? 11.277 -0.882 -6.588 1.00 94.56 176 MET A N 1
ATOM 1481 C CA . MET A 1 176 ? 9.981 -0.296 -6.242 1.00 94.56 176 MET A CA 1
ATOM 1482 C C . MET A 1 176 ? 8.826 -1.177 -6.721 1.00 94.56 176 MET A C 1
ATOM 1484 O O . MET A 1 176 ? 7.909 -1.407 -5.943 1.00 94.56 176 MET A O 1
ATOM 1488 N N . LEU A 1 177 ? 8.887 -1.719 -7.942 1.00 96.44 177 LEU A N 1
ATOM 1489 C CA . LEU A 1 177 ? 7.856 -2.617 -8.471 1.00 96.44 177 LEU A CA 1
ATOM 1490 C C . LEU A 1 177 ? 7.748 -3.917 -7.669 1.00 96.44 177 LEU A C 1
ATOM 1492 O O . LEU A 1 177 ? 6.631 -4.341 -7.382 1.00 96.44 177 LEU A O 1
ATOM 1496 N N . VAL A 1 178 ? 8.868 -4.512 -7.245 1.00 97.19 178 VAL A N 1
ATOM 1497 C CA . VAL A 1 178 ? 8.856 -5.674 -6.337 1.00 97.19 178 VAL A CA 1
ATOM 1498 C C . VAL A 1 178 ? 8.168 -5.309 -5.020 1.00 97.19 178 VAL A C 1
ATOM 1500 O O . VAL A 1 178 ? 7.215 -5.975 -4.620 1.00 97.19 178 VAL A O 1
ATOM 1503 N N . VAL A 1 179 ? 8.586 -4.214 -4.376 1.00 95.50 179 VAL A N 1
ATOM 1504 C CA . VAL A 1 179 ? 8.003 -3.766 -3.099 1.00 95.50 179 VAL A CA 1
ATOM 1505 C C . VAL A 1 179 ? 6.511 -3.464 -3.239 1.00 95.50 179 VAL A C 1
ATOM 1507 O O . VAL A 1 179 ? 5.710 -3.912 -2.423 1.00 95.50 179 VAL A O 1
ATOM 1510 N N . TRP A 1 180 ? 6.130 -2.713 -4.272 1.00 96.81 180 TRP A N 1
ATOM 1511 C CA . TRP A 1 180 ? 4.747 -2.337 -4.543 1.00 96.81 180 TRP A CA 1
ATOM 1512 C C . TRP A 1 180 ? 3.881 -3.571 -4.798 1.00 96.81 180 TRP A C 1
ATOM 1514 O O . TRP A 1 180 ? 2.802 -3.671 -4.220 1.00 96.81 180 TRP A O 1
ATOM 1524 N N . THR A 1 181 ? 4.357 -4.522 -5.603 1.00 98.12 181 THR A N 1
ATOM 1525 C CA . THR A 1 181 ? 3.590 -5.726 -5.941 1.00 98.12 181 THR A CA 1
ATOM 1526 C C . THR A 1 181 ? 3.355 -6.584 -4.702 1.00 98.12 181 THR A C 1
ATOM 1528 O O . THR A 1 181 ? 2.205 -6.845 -4.366 1.00 98.12 181 THR A O 1
ATOM 1531 N N . TYR A 1 182 ? 4.412 -6.947 -3.967 1.00 97.81 182 TYR A N 1
ATOM 1532 C CA . TYR A 1 182 ? 4.285 -7.825 -2.798 1.00 97.81 182 TYR A CA 1
ATOM 1533 C C . TYR A 1 182 ? 3.448 -7.189 -1.683 1.00 97.81 182 TYR A C 1
ATOM 1535 O O . TYR A 1 182 ? 2.551 -7.836 -1.145 1.00 97.81 182 TYR A O 1
ATOM 1543 N N . CYS A 1 183 ? 3.677 -5.915 -1.354 1.00 96.50 183 CYS A N 1
ATOM 1544 C CA . CYS A 1 183 ? 2.890 -5.237 -0.322 1.00 96.50 183 CYS A CA 1
ATOM 1545 C C . CYS A 1 183 ? 1.395 -5.188 -0.677 1.00 96.50 183 CYS A C 1
ATOM 1547 O O . CYS A 1 183 ? 0.556 -5.491 0.169 1.00 96.50 183 CYS A O 1
ATOM 1549 N N . ASN A 1 184 ? 1.043 -4.822 -1.915 1.00 97.81 184 ASN A N 1
ATOM 1550 C CA . ASN A 1 184 ? -0.364 -4.723 -2.306 1.00 97.81 184 ASN A CA 1
ATOM 1551 C C . ASN A 1 184 ? -1.025 -6.092 -2.469 1.00 97.81 184 ASN A C 1
ATOM 1553 O O . ASN A 1 184 ? -2.162 -6.252 -2.036 1.00 97.81 184 ASN A O 1
ATOM 1557 N N . TYR A 1 185 ? -0.320 -7.076 -3.026 1.00 98.25 185 TYR A N 1
ATOM 1558 C CA . TYR A 1 185 ? -0.841 -8.429 -3.191 1.00 98.25 185 TYR A CA 1
ATOM 1559 C C . TYR A 1 185 ? -1.167 -9.087 -1.847 1.00 98.25 185 TYR A C 1
ATOM 1561 O O . TYR A 1 185 ? -2.263 -9.607 -1.658 1.00 98.25 185 TYR A O 1
ATOM 1569 N N . HIS A 1 186 ? -0.259 -9.003 -0.870 1.00 97.69 186 HIS A N 1
ATOM 1570 C CA . HIS A 1 186 ? -0.507 -9.575 0.453 1.00 97.69 186 HIS A CA 1
ATOM 1571 C C . HIS A 1 186 ? -1.620 -8.852 1.212 1.00 97.69 186 HIS A C 1
ATOM 1573 O O . HIS A 1 186 ? -2.391 -9.501 1.918 1.00 97.69 186 HIS A O 1
ATOM 1579 N N . ALA A 1 187 ? -1.728 -7.529 1.080 1.00 97.38 187 ALA A N 1
ATOM 1580 C CA . ALA A 1 187 ? -2.839 -6.786 1.666 1.00 97.38 187 ALA A CA 1
ATOM 1581 C C . ALA A 1 187 ? -4.179 -7.153 1.002 1.00 97.38 187 ALA A C 1
ATOM 1583 O O . ALA A 1 187 ? -5.180 -7.310 1.696 1.00 97.38 187 ALA A O 1
ATOM 1584 N N . PHE A 1 188 ? -4.181 -7.347 -0.322 1.00 98.19 188 PHE A N 1
ATOM 1585 C CA . PHE A 1 188 ? -5.337 -7.817 -1.082 1.00 98.19 188 PHE A CA 1
ATOM 1586 C C . PHE A 1 188 ? -5.784 -9.211 -0.633 1.00 98.19 188 PHE A C 1
ATOM 1588 O O . PHE A 1 188 ? -6.938 -9.374 -0.249 1.00 98.19 188 PHE A O 1
ATOM 1595 N N . LYS A 1 189 ? -4.867 -10.183 -0.563 1.00 98.25 189 LYS A N 1
ATOM 1596 C CA . LYS A 1 189 ? -5.176 -11.547 -0.107 1.00 98.25 189 LYS A CA 1
ATOM 1597 C C . LYS A 1 189 ? -5.735 -11.585 1.310 1.00 98.25 189 LYS A C 1
ATOM 1599 O O . LYS A 1 189 ? -6.738 -12.237 1.568 1.00 98.25 189 LYS A O 1
ATOM 1604 N N . GLN A 1 190 ? -5.150 -10.806 2.217 1.00 98.06 190 GLN A N 1
ATOM 1605 C CA . GLN A 1 190 ? -5.662 -10.687 3.581 1.00 98.06 190 GLN A CA 1
ATOM 1606 C C . GLN A 1 190 ? -7.059 -10.069 3.655 1.00 98.06 190 GLN A C 1
ATOM 1608 O O . GLN A 1 190 ? -7.788 -10.373 4.594 1.00 98.06 190 GLN A O 1
ATOM 1613 N N . ALA A 1 191 ? -7.423 -9.195 2.714 1.00 97.56 191 ALA A N 1
ATOM 1614 C CA . ALA A 1 191 ? -8.774 -8.655 2.635 1.00 97.56 191 ALA A CA 1
ATOM 1615 C C . ALA A 1 191 ? -9.769 -9.670 2.056 1.00 97.56 191 ALA A C 1
ATOM 1617 O O . ALA A 1 191 ? -10.906 -9.698 2.502 1.00 97.56 191 ALA A O 1
ATOM 1618 N N . GLU A 1 192 ? -9.357 -10.536 1.124 1.00 97.00 192 GLU A N 1
ATOM 1619 C CA . GLU A 1 192 ? -10.207 -11.638 0.640 1.00 97.00 192 GLU A CA 1
ATOM 1620 C C . GLU A 1 192 ? -10.470 -12.692 1.728 1.00 97.00 192 GLU A C 1
ATOM 1622 O O . GLU A 1 192 ? -11.564 -13.242 1.823 1.00 97.00 192 GLU A O 1
ATOM 1627 N N . GLU A 1 193 ? -9.470 -12.967 2.567 1.00 95.62 193 GLU A N 1
ATOM 1628 C CA . GLU A 1 193 ? -9.536 -13.974 3.634 1.00 95.62 193 GLU A CA 1
ATOM 1629 C C . GLU A 1 193 ? -10.175 -13.459 4.939 1.00 95.62 193 GLU A C 1
ATOM 1631 O O . GLU A 1 193 ? -10.382 -14.235 5.879 1.00 95.62 193 GLU A O 1
ATOM 1636 N N . CYS A 1 194 ? -10.451 -12.156 5.040 1.00 93.69 194 CYS A N 1
ATOM 1637 C CA . CYS A 1 194 ? -10.978 -11.517 6.242 1.00 93.69 194 CYS A CA 1
ATOM 1638 C C . CYS A 1 194 ? -12.260 -10.746 5.916 1.00 93.69 194 CYS A C 1
ATOM 1640 O O . CYS A 1 194 ? -12.241 -9.794 5.147 1.00 93.69 194 CYS A O 1
ATOM 1642 N N . ASP A 1 195 ? -13.353 -11.073 6.599 1.00 94.94 195 ASP A N 1
ATOM 1643 C CA . ASP A 1 195 ? -14.651 -10.377 6.525 1.00 94.94 195 ASP A CA 1
ATOM 1644 C C . ASP A 1 195 ? -14.595 -8.879 6.891 1.00 94.94 195 ASP A C 1
ATOM 1646 O O . ASP A 1 195 ? -15.518 -8.117 6.610 1.00 94.94 195 ASP A O 1
ATOM 1650 N N . ARG A 1 196 ? -13.488 -8.455 7.502 1.00 96.19 196 ARG A N 1
ATOM 1651 C CA . ARG A 1 196 ? -13.202 -7.098 7.981 1.00 96.19 196 ARG A CA 1
ATOM 1652 C C . ARG A 1 196 ? -12.134 -6.377 7.165 1.00 96.19 196 ARG A C 1
ATOM 1654 O O . ARG A 1 196 ? -11.653 -5.324 7.585 1.00 96.19 196 ARG A O 1
ATOM 1661 N N . GLY A 1 197 ? -11.755 -6.918 6.010 1.00 97.50 197 GLY A N 1
ATOM 1662 C CA . GLY A 1 197 ? -10.852 -6.267 5.070 1.00 97.50 197 GLY A CA 1
ATOM 1663 C C . GLY A 1 197 ? -11.580 -5.707 3.854 1.00 97.50 197 GLY A C 1
ATOM 1664 O O . GLY A 1 197 ? -12.398 -6.383 3.240 1.00 97.50 197 GLY A O 1
ATOM 1665 N N . MET A 1 198 ? -11.248 -4.479 3.463 1.00 98.00 198 MET A N 1
ATOM 1666 C CA . MET A 1 198 ? -11.692 -3.903 2.194 1.00 98.00 198 MET A CA 1
ATOM 1667 C C . MET A 1 198 ? -10.507 -3.356 1.410 1.00 98.00 198 MET A C 1
ATOM 1669 O O . MET A 1 198 ? -9.660 -2.644 1.945 1.00 98.00 198 MET A O 1
ATOM 1673 N N . VAL A 1 199 ? -10.487 -3.632 0.108 1.00 97.75 199 VAL A N 1
ATOM 1674 C CA . VAL A 1 199 ? -9.565 -2.998 -0.835 1.00 97.75 199 VAL A CA 1
ATOM 1675 C C . VAL A 1 199 ? -10.308 -1.932 -1.620 1.00 97.75 199 VAL A C 1
ATOM 1677 O O . VAL A 1 199 ? -11.377 -2.182 -2.173 1.00 97.75 199 VAL A O 1
ATOM 1680 N N . VAL A 1 200 ? -9.716 -0.745 -1.706 1.00 96.50 200 VAL A N 1
ATOM 1681 C CA . VAL A 1 200 ? -10.195 0.331 -2.575 1.00 96.50 200 VAL A CA 1
ATOM 1682 C C . VAL A 1 200 ? -9.062 0.831 -3.454 1.00 96.50 200 VAL A C 1
ATOM 1684 O O . VAL A 1 200 ? -7.896 0.850 -3.057 1.00 96.50 200 VAL A O 1
ATOM 1687 N N . TYR A 1 201 ? -9.402 1.274 -4.658 1.00 94.88 201 TYR A N 1
ATOM 1688 C CA . TYR A 1 201 ? -8.431 1.833 -5.589 1.00 94.88 201 TYR A CA 1
ATOM 1689 C C . TYR A 1 201 ? -8.513 3.351 -5.549 1.00 94.88 201 TYR A C 1
ATOM 1691 O O . TYR A 1 201 ? -9.587 3.937 -5.703 1.00 94.88 201 TYR A O 1
ATOM 1699 N N . TYR A 1 202 ? -7.371 3.999 -5.355 1.00 91.94 202 TYR A N 1
ATOM 1700 C CA . TYR A 1 202 ? -7.279 5.448 -5.216 1.00 91.94 202 TYR A CA 1
ATOM 1701 C C . TYR A 1 202 ? -7.919 6.191 -6.397 1.00 91.94 202 TYR A C 1
ATOM 1703 O O . TYR A 1 202 ? -8.614 7.191 -6.222 1.00 91.94 202 TYR A O 1
ATOM 1711 N N . GLU A 1 203 ? -7.745 5.678 -7.609 1.00 89.38 203 GLU A N 1
ATOM 1712 C CA . GLU A 1 203 ? -8.290 6.245 -8.841 1.00 89.38 203 GLU A CA 1
ATOM 1713 C C . GLU A 1 203 ? -9.825 6.219 -8.837 1.00 89.38 203 GLU A C 1
ATOM 1715 O O . GLU A 1 203 ? -10.468 7.185 -9.240 1.00 89.38 203 GLU A O 1
ATOM 1720 N N . GLN A 1 204 ? -10.427 5.164 -8.289 1.00 91.50 204 GLN A N 1
ATOM 1721 C CA . GLN A 1 204 ? -11.878 5.059 -8.165 1.00 91.50 204 GLN A CA 1
ATOM 1722 C C . GLN A 1 204 ? -12.419 5.991 -7.077 1.00 91.50 204 GLN A C 1
ATOM 1724 O O . GLN A 1 204 ? -13.364 6.741 -7.331 1.00 91.50 204 GLN A O 1
ATOM 1729 N N . VAL A 1 205 ? -11.770 6.009 -5.905 1.00 91.38 205 VAL A N 1
ATOM 1730 C CA . VAL A 1 205 ? -12.116 6.914 -4.794 1.00 91.38 205 VAL A CA 1
ATOM 1731 C C . VAL A 1 205 ? -12.056 8.369 -5.247 1.00 91.38 205 VAL A C 1
ATOM 1733 O O . VAL A 1 205 ? -12.883 9.186 -4.868 1.00 91.38 205 VAL A O 1
ATOM 1736 N N . THR A 1 206 ? -11.089 8.713 -6.088 1.00 87.75 206 THR A N 1
ATOM 1737 C CA . THR A 1 206 ? -10.916 10.089 -6.554 1.00 87.75 206 THR A CA 1
ATOM 1738 C C . THR A 1 206 ? -11.827 10.461 -7.727 1.00 87.75 206 THR A C 1
ATOM 1740 O O . THR A 1 206 ? -12.170 11.634 -7.874 1.00 87.75 206 THR A O 1
ATOM 1743 N N . LYS A 1 207 ? -12.247 9.490 -8.548 1.00 88.31 207 LYS A N 1
ATOM 1744 C CA . LYS A 1 207 ? -13.187 9.689 -9.662 1.00 88.31 207 LYS A CA 1
ATOM 1745 C C . LYS A 1 207 ? -14.635 9.825 -9.191 1.00 88.31 207 LYS A C 1
ATOM 1747 O O . LYS A 1 207 ? -15.357 10.677 -9.698 1.00 88.31 207 LYS A O 1
ATOM 1752 N N . GLU A 1 208 ? -15.051 8.998 -8.234 1.00 91.88 208 GLU A N 1
ATOM 1753 C CA . GLU A 1 208 ? -16.416 8.961 -7.692 1.00 91.88 208 GLU A CA 1
ATOM 1754 C C . GLU A 1 208 ? -16.405 9.052 -6.150 1.00 91.88 208 GLU A C 1
ATOM 1756 O O . GLU A 1 208 ? -16.861 8.125 -5.472 1.00 91.88 208 GLU A O 1
ATOM 1761 N N . PRO A 1 209 ? -15.8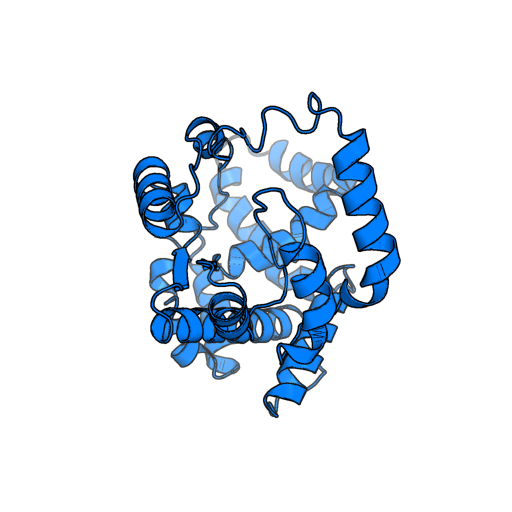82 10.138 -5.554 1.00 91.56 209 PRO A N 1
ATOM 1762 C CA . PRO A 1 209 ? -15.651 10.188 -4.112 1.00 91.56 209 PRO A CA 1
ATOM 1763 C C . PRO A 1 209 ? -16.923 10.063 -3.284 1.00 91.56 209 PRO A C 1
ATOM 1765 O O . PRO A 1 209 ? -16.888 9.421 -2.246 1.00 91.56 209 PRO A O 1
ATOM 1768 N N . GLU A 1 210 ? -18.053 10.604 -3.744 1.00 92.00 210 GLU A N 1
ATOM 1769 C CA . GLU A 1 210 ? -19.336 10.491 -3.034 1.00 92.00 210 GLU A CA 1
ATOM 1770 C C . GLU A 1 210 ? -19.761 9.034 -2.838 1.00 92.00 210 GLU A C 1
ATOM 1772 O O . GLU A 1 210 ? -20.102 8.612 -1.733 1.00 92.00 210 GLU A O 1
ATOM 1777 N N . LYS A 1 211 ? -19.660 8.246 -3.908 1.00 94.81 211 LYS A N 1
ATOM 1778 C CA . LYS A 1 211 ? -19.971 6.819 -3.908 1.00 94.81 211 LYS A CA 1
ATOM 1779 C C . LYS A 1 211 ? -19.003 6.039 -3.024 1.00 94.81 211 LYS A C 1
ATOM 1781 O O . LYS A 1 211 ? -19.443 5.261 -2.183 1.00 94.81 211 LYS A O 1
ATOM 1786 N N . TRP A 1 212 ? -17.699 6.238 -3.204 1.00 95.25 212 TRP A N 1
ATOM 1787 C CA . TRP A 1 212 ? -16.698 5.463 -2.470 1.00 95.25 212 TRP A CA 1
ATOM 1788 C C . TRP A 1 212 ? -16.618 5.836 -0.999 1.00 95.25 212 TRP A C 1
ATOM 1790 O O . TRP A 1 212 ? -16.487 4.941 -0.177 1.00 95.25 212 TRP A O 1
ATOM 1800 N N . PHE A 1 213 ? -16.770 7.111 -0.644 1.00 93.94 213 PHE A N 1
ATOM 1801 C CA . PHE A 1 213 ? -16.831 7.528 0.756 1.00 93.94 213 PHE A CA 1
ATOM 1802 C C . PHE A 1 213 ? -18.039 6.910 1.445 1.00 93.94 213 PHE A C 1
ATOM 1804 O O . PHE A 1 213 ? -17.891 6.405 2.547 1.00 93.94 213 PHE A O 1
ATOM 1811 N N . LYS A 1 214 ? -19.200 6.852 0.778 1.00 93.94 214 LYS A N 1
ATOM 1812 C CA . LYS A 1 214 ? -20.360 6.134 1.312 1.00 93.94 214 LYS A CA 1
ATOM 1813 C C . LYS A 1 214 ? -20.055 4.649 1.545 1.00 93.94 214 LYS A C 1
ATOM 1815 O O . LYS A 1 214 ? -20.291 4.166 2.641 1.00 93.94 214 LYS A O 1
ATOM 1820 N N . ILE A 1 215 ? -19.494 3.945 0.556 1.00 96.94 215 ILE A N 1
ATOM 1821 C CA . ILE A 1 215 ? -19.127 2.520 0.689 1.00 96.94 215 ILE A CA 1
ATOM 1822 C C . ILE A 1 215 ? -18.132 2.313 1.840 1.00 96.94 215 ILE A C 1
ATOM 1824 O O . ILE A 1 215 ? -18.303 1.410 2.652 1.00 96.94 215 ILE A O 1
ATOM 1828 N N . MET A 1 216 ? -17.110 3.166 1.932 1.00 95.56 216 MET A N 1
ATOM 1829 C CA . MET A 1 216 ? -16.107 3.105 2.991 1.00 95.56 216 MET A CA 1
ATOM 1830 C C . MET A 1 216 ? -16.702 3.395 4.369 1.00 95.56 216 MET A C 1
ATOM 1832 O O . MET A 1 216 ? -16.337 2.708 5.323 1.00 95.56 216 MET A O 1
ATOM 1836 N N . SER A 1 217 ? -17.627 4.352 4.478 1.00 93.62 217 SER A N 1
ATOM 1837 C CA . SER A 1 217 ? -18.354 4.631 5.719 1.00 93.62 217 SER A CA 1
ATOM 1838 C C . SER A 1 217 ? -19.225 3.455 6.138 1.00 93.62 217 SER A C 1
ATOM 1840 O O . SER A 1 217 ? -19.144 3.020 7.281 1.00 93.62 217 SER A O 1
ATOM 1842 N N . ASP A 1 218 ? -20.011 2.912 5.206 1.00 94.62 218 ASP A N 1
ATOM 1843 C CA . ASP A 1 218 ? -20.906 1.780 5.461 1.00 94.62 218 ASP A CA 1
ATOM 1844 C C . ASP A 1 218 ? -20.111 0.537 5.912 1.00 94.62 218 ASP A C 1
ATOM 1846 O O . ASP A 1 218 ? -20.561 -0.203 6.781 1.00 94.62 218 ASP A O 1
ATOM 1850 N N . PHE A 1 219 ? -18.911 0.328 5.357 1.00 95.88 219 PHE A N 1
ATOM 1851 C CA . PHE A 1 219 ? -18.026 -0.784 5.713 1.00 95.88 219 PHE A CA 1
ATOM 1852 C C . PHE A 1 219 ? -17.307 -0.595 7.058 1.00 95.88 219 PHE A C 1
ATOM 1854 O O . PHE A 1 219 ? -17.254 -1.513 7.870 1.00 95.88 219 PHE A O 1
ATOM 1861 N N . SER A 1 220 ? -16.700 0.574 7.279 1.00 92.62 220 SER A N 1
ATOM 1862 C CA . SER A 1 220 ? -15.798 0.791 8.422 1.00 92.62 220 SER A CA 1
ATOM 1863 C C . SER A 1 220 ? -16.460 1.419 9.646 1.00 92.62 220 SER A C 1
ATOM 1865 O O . SER A 1 220 ? -15.830 1.492 10.697 1.00 92.62 220 SER A O 1
ATOM 1867 N N . GLY A 1 221 ? -17.677 1.946 9.504 1.00 89.75 221 GLY A N 1
ATOM 1868 C CA . GLY A 1 221 ? -18.308 2.832 10.484 1.00 89.75 221 GLY A CA 1
ATOM 1869 C C . GLY A 1 221 ? -17.758 4.265 10.469 1.00 89.75 221 GLY A C 1
ATOM 1870 O O . GLY A 1 221 ? -18.400 5.172 10.988 1.00 89.75 221 GLY A O 1
ATOM 1871 N N . VAL A 1 222 ? -16.610 4.522 9.829 1.00 87.88 222 VAL A N 1
ATOM 1872 C CA . VAL A 1 222 ? -15.970 5.846 9.813 1.00 87.88 222 VAL A CA 1
ATOM 1873 C C . VAL A 1 222 ? -16.706 6.803 8.882 1.00 87.88 222 VAL A C 1
ATOM 1875 O O . VAL A 1 222 ? -16.845 6.540 7.697 1.00 87.88 222 VAL A O 1
ATOM 1878 N N . ASN A 1 223 ? -17.092 7.982 9.371 1.00 86.50 223 ASN A N 1
ATOM 1879 C CA . ASN A 1 223 ? -17.725 8.996 8.528 1.00 86.50 223 ASN A CA 1
ATOM 1880 C C . ASN A 1 223 ? -16.705 9.784 7.677 1.00 86.50 223 ASN A C 1
ATOM 1882 O O . ASN A 1 223 ? -15.978 10.639 8.190 1.00 86.50 223 ASN A O 1
ATOM 1886 N N . PHE A 1 224 ? -16.680 9.543 6.363 1.00 86.88 224 PHE A N 1
ATOM 1887 C CA . PHE A 1 224 ? -15.832 10.278 5.418 1.00 86.88 224 PHE A CA 1
ATOM 1888 C C . PHE A 1 224 ? -16.492 11.575 4.916 1.00 86.88 224 PHE A C 1
ATOM 1890 O O . PHE A 1 224 ? -17.492 11.561 4.199 1.00 86.88 224 PHE A O 1
ATOM 1897 N N . ASP A 1 225 ? -15.891 12.726 5.231 1.00 84.25 225 ASP A N 1
ATOM 1898 C CA . ASP A 1 225 ? -16.446 14.039 4.882 1.00 84.25 225 ASP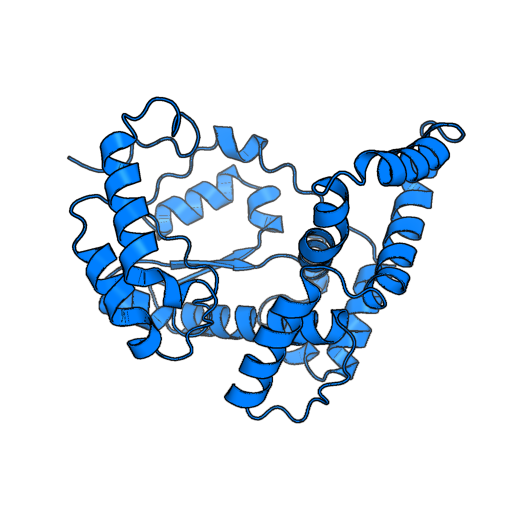 A CA 1
ATOM 1899 C C . ASP A 1 225 ? -16.157 14.454 3.424 1.00 84.25 225 ASP A C 1
ATOM 1901 O O . ASP A 1 225 ? -15.019 14.723 3.016 1.00 84.25 225 ASP A O 1
ATOM 1905 N N . LEU A 1 226 ? -17.236 14.576 2.644 1.00 83.81 226 LEU A N 1
ATOM 1906 C CA . LEU A 1 226 ? -17.222 14.931 1.224 1.00 83.81 226 LEU A CA 1
ATOM 1907 C C . LEU A 1 226 ? -16.597 16.291 0.915 1.00 83.81 226 LEU A C 1
ATOM 1909 O O . LEU A 1 226 ? -16.142 16.507 -0.211 1.00 83.81 226 LEU A O 1
ATOM 1913 N N . LYS A 1 227 ? -16.505 17.226 1.866 1.00 83.19 227 LYS A N 1
ATOM 1914 C CA . LYS A 1 227 ? -15.820 18.496 1.581 1.00 83.19 227 LYS A CA 1
ATOM 1915 C C . LYS A 1 227 ? -14.330 18.299 1.306 1.00 83.19 227 LYS A C 1
ATOM 1917 O O . LYS A 1 227 ? -13.744 19.095 0.569 1.00 83.19 227 LYS A O 1
ATOM 1922 N N . TYR A 1 228 ? -13.742 17.211 1.808 1.00 77.50 228 TYR A N 1
ATOM 1923 C CA . TYR A 1 228 ? -12.351 16.839 1.539 1.00 77.50 228 TYR A CA 1
ATOM 1924 C C . TYR A 1 228 ? -12.156 16.041 0.269 1.00 77.50 228 TYR A C 1
ATOM 1926 O O . TYR A 1 228 ? -11.054 16.051 -0.278 1.00 77.50 228 TYR A O 1
ATOM 1934 N N . ALA A 1 229 ? -13.222 15.460 -0.278 1.00 76.38 229 ALA A N 1
ATOM 1935 C CA . ALA A 1 229 ? -13.168 14.844 -1.595 1.00 76.38 229 ALA A CA 1
ATOM 1936 C C . ALA A 1 229 ? -12.647 15.826 -2.656 1.00 76.38 229 ALA A C 1
ATOM 1938 O O . ALA A 1 229 ? -11.847 15.463 -3.508 1.00 76.38 229 ALA A O 1
ATOM 1939 N N . LYS A 1 230 ? -13.018 17.110 -2.561 1.00 67.81 230 LYS A N 1
ATOM 1940 C CA . LYS A 1 230 ? -12.572 18.156 -3.501 1.00 67.81 230 LYS A CA 1
ATOM 1941 C C . LYS A 1 230 ? -11.085 18.520 -3.365 1.00 67.81 230 LYS A C 1
ATOM 1943 O O . LYS A 1 230 ? -10.534 19.151 -4.273 1.00 67.81 230 LYS A O 1
ATOM 1948 N N . ILE A 1 231 ? -10.437 18.150 -2.253 1.00 74.50 231 ILE A N 1
ATOM 1949 C CA . ILE A 1 231 ? -8.981 18.284 -2.066 1.00 74.50 231 ILE A CA 1
ATOM 1950 C C . ILE A 1 231 ? -8.245 17.186 -2.832 1.00 74.50 231 ILE A C 1
ATOM 1952 O O . ILE A 1 231 ? -7.148 17.431 -3.342 1.00 74.50 231 ILE A O 1
ATOM 1956 N N . LEU A 1 232 ? -8.864 16.012 -2.978 1.00 65.94 232 LEU A N 1
ATOM 1957 C CA . LEU A 1 232 ? -8.374 14.931 -3.820 1.00 65.94 232 LEU A CA 1
ATOM 1958 C C . LEU A 1 232 ? -8.485 15.359 -5.294 1.00 65.94 232 LEU A C 1
ATOM 1960 O O . LEU A 1 232 ? -9.420 15.016 -6.005 1.00 65.94 232 LEU A O 1
ATOM 1964 N N . LYS A 1 233 ? -7.534 16.170 -5.763 1.00 64.81 233 LYS A N 1
ATOM 1965 C CA . LYS A 1 233 ? -7.319 16.474 -7.183 1.00 64.81 233 LYS A CA 1
ATOM 1966 C C . LYS A 1 233 ? -6.215 15.552 -7.688 1.00 64.81 233 LYS A C 1
ATOM 1968 O O . LYS A 1 233 ? -5.070 16.006 -7.809 1.00 64.81 233 LYS A O 1
ATOM 1973 N N . PRO A 1 234 ? -6.498 14.257 -7.908 1.00 63.94 234 PRO A N 1
ATOM 1974 C CA . PRO A 1 234 ? -5.455 13.315 -8.256 1.00 63.94 234 PRO A CA 1
ATOM 1975 C C . PRO A 1 234 ? -4.828 13.732 -9.586 1.00 63.94 234 PRO A C 1
ATOM 1977 O O . PRO A 1 234 ? -5.503 14.100 -10.552 1.00 63.94 234 PRO A O 1
ATOM 1980 N N . ARG A 1 235 ? -3.505 13.664 -9.656 1.00 68.62 235 ARG A N 1
ATOM 1981 C CA . ARG A 1 235 ? -2.803 13.694 -10.936 1.00 68.62 235 ARG A CA 1
ATOM 1982 C C . ARG A 1 235 ? -2.616 12.258 -11.394 1.00 68.62 235 ARG A C 1
ATOM 1984 O O . ARG A 1 235 ? -1.490 11.787 -11.380 1.00 68.62 235 ARG A O 1
ATOM 1991 N N . ILE A 1 236 ? -3.711 11.597 -11.776 1.00 75.94 236 ILE A N 1
ATOM 1992 C CA . ILE A 1 236 ? -3.641 10.252 -12.359 1.00 75.94 236 ILE A CA 1
ATOM 1993 C C . ILE A 1 236 ? -2.852 10.369 -13.657 1.00 75.94 236 ILE A C 1
ATOM 1995 O O . ILE A 1 236 ? -3.274 11.061 -14.593 1.00 75.94 236 ILE A O 1
ATOM 1999 N N . THR A 1 237 ? -1.673 9.760 -13.706 1.00 78.94 237 THR A N 1
ATOM 2000 C CA . THR A 1 237 ? -0.908 9.711 -14.947 1.00 78.94 237 THR A CA 1
ATOM 2001 C C . THR A 1 237 ? -1.659 8.827 -15.935 1.00 78.94 237 THR A C 1
ATOM 2003 O O . THR A 1 237 ? -1.900 7.672 -15.635 1.00 78.94 237 THR A O 1
ATOM 2006 N N . LYS A 1 238 ? -2.025 9.362 -17.107 1.00 82.94 238 LYS A N 1
ATOM 2007 C CA . LYS A 1 238 ? -2.676 8.631 -18.213 1.00 82.94 238 LYS A CA 1
ATOM 2008 C C . LYS A 1 238 ? -1.760 8.600 -19.436 1.00 82.94 238 LYS A C 1
ATOM 2010 O O . LYS A 1 238 ? -2.034 9.247 -20.444 1.00 82.94 238 LYS A O 1
ATOM 2015 N N . ASP A 1 239 ? -0.613 7.945 -19.299 1.00 85.50 239 ASP A N 1
ATOM 2016 C CA . ASP A 1 239 ? 0.411 7.863 -20.345 1.00 85.50 239 ASP A CA 1
ATOM 2017 C C . ASP A 1 239 ? 0.636 6.403 -20.742 1.00 85.50 239 ASP A C 1
ATOM 2019 O O . ASP A 1 239 ? 1.257 5.627 -20.018 1.00 85.50 239 ASP A O 1
ATOM 2023 N N . GLU A 1 240 ? 0.130 6.041 -21.918 1.00 88.50 240 GLU A N 1
ATOM 2024 C CA . GLU A 1 240 ? 0.180 4.675 -22.435 1.00 88.50 240 GLU A CA 1
ATOM 2025 C C . GLU A 1 240 ? 1.605 4.156 -22.649 1.00 88.50 240 GLU A C 1
ATOM 2027 O O . GLU A 1 240 ? 1.876 2.977 -22.426 1.00 88.50 240 GLU A O 1
ATOM 2032 N N . LYS A 1 241 ? 2.554 5.031 -23.004 1.00 89.38 241 LYS A N 1
ATOM 2033 C CA . LYS A 1 241 ? 3.960 4.628 -23.140 1.00 89.38 241 LYS A CA 1
ATOM 2034 C C . LYS A 1 241 ? 4.556 4.287 -21.780 1.00 89.38 241 LYS A C 1
ATOM 2036 O O . LYS A 1 241 ? 5.314 3.326 -21.675 1.00 89.38 241 LYS A O 1
ATOM 2041 N N . LEU A 1 242 ? 4.205 5.052 -20.745 1.00 88.12 242 LEU A N 1
ATOM 2042 C CA . LEU A 1 242 ? 4.612 4.750 -19.372 1.00 88.12 242 LEU A CA 1
ATOM 2043 C C . LEU A 1 242 ? 3.960 3.470 -18.848 1.00 88.12 242 LEU A C 1
ATOM 2045 O O . LEU A 1 242 ? 4.658 2.671 -18.230 1.00 88.12 242 LEU A O 1
ATOM 2049 N N . ARG A 1 243 ? 2.670 3.237 -19.129 1.00 92.69 243 ARG A N 1
ATOM 2050 C CA . ARG A 1 243 ? 2.004 1.972 -18.776 1.00 92.69 243 ARG A CA 1
ATOM 2051 C C . ARG A 1 243 ? 2.721 0.788 -19.384 1.00 92.69 243 ARG A C 1
ATOM 2053 O O . ARG A 1 243 ? 3.143 -0.090 -18.641 1.00 92.69 243 ARG A O 1
ATOM 2060 N N . LYS A 1 244 ? 2.926 0.811 -20.702 1.00 94.25 244 LYS A N 1
ATOM 2061 C CA . LYS A 1 244 ? 3.639 -0.252 -21.410 1.00 94.25 244 LYS A CA 1
ATOM 2062 C C . LYS A 1 244 ? 5.025 -0.492 -20.810 1.00 94.25 244 LYS A C 1
ATOM 2064 O O . LYS A 1 244 ? 5.369 -1.630 -20.528 1.00 94.25 244 LYS A O 1
ATOM 2069 N N . HIS A 1 245 ? 5.773 0.574 -20.522 1.00 93.50 245 HIS A N 1
ATOM 2070 C CA . HIS A 1 245 ? 7.090 0.461 -19.896 1.00 93.50 245 HIS A CA 1
ATOM 2071 C C . HIS A 1 245 ? 7.051 -0.214 -18.513 1.00 93.50 245 HIS A C 1
ATOM 2073 O O . HIS A 1 245 ? 7.904 -1.040 -18.207 1.00 93.50 245 HIS A O 1
ATOM 2079 N N . PHE A 1 246 ? 6.074 0.121 -17.667 1.00 95.25 246 PHE A N 1
ATOM 2080 C CA . PHE A 1 246 ? 5.909 -0.518 -16.358 1.00 95.25 246 PHE A CA 1
ATOM 2081 C C . PHE A 1 246 ? 5.479 -1.986 -16.490 1.00 95.25 246 PHE A C 1
ATOM 2083 O O . PHE A 1 246 ? 5.994 -2.829 -15.759 1.00 95.25 246 PHE A O 1
ATOM 2090 N N . VAL A 1 247 ? 4.588 -2.299 -17.434 1.00 97.19 247 VAL A N 1
ATOM 2091 C CA . VAL A 1 247 ? 4.137 -3.672 -17.715 1.00 97.19 247 VAL A CA 1
ATOM 2092 C C . VAL A 1 247 ? 5.296 -4.546 -18.194 1.00 97.19 247 VAL A C 1
ATOM 2094 O O . VAL A 1 247 ? 5.546 -5.577 -17.582 1.00 97.19 247 VAL A O 1
ATOM 2097 N N . GLU A 1 248 ? 6.080 -4.095 -19.178 1.00 97.25 248 GLU A N 1
ATOM 2098 C CA . GLU A 1 248 ? 7.268 -4.817 -19.672 1.00 97.25 248 GLU A CA 1
ATOM 2099 C C . GLU A 1 248 ? 8.259 -5.138 -18.536 1.00 97.25 248 GLU A C 1
ATOM 2101 O O . GLU A 1 248 ? 8.909 -6.186 -18.516 1.00 97.25 248 GLU A O 1
ATOM 2106 N N . ARG A 1 249 ? 8.379 -4.241 -17.549 1.00 96.94 249 ARG A N 1
ATOM 2107 C CA . ARG A 1 249 ? 9.215 -4.476 -16.366 1.00 96.94 249 ARG A CA 1
ATOM 2108 C C . ARG A 1 249 ? 8.619 -5.499 -15.415 1.00 96.94 249 ARG A C 1
ATOM 2110 O O . ARG A 1 249 ? 9.364 -6.347 -14.935 1.00 96.94 249 ARG A O 1
ATOM 2117 N N . LEU A 1 250 ? 7.316 -5.432 -15.148 1.00 98.00 250 LEU A N 1
ATOM 2118 C CA . LEU A 1 250 ? 6.616 -6.429 -14.335 1.00 98.00 250 LEU A CA 1
ATOM 2119 C C . LEU A 1 250 ? 6.706 -7.822 -14.968 1.00 98.00 250 LEU A C 1
ATOM 2121 O O . LEU A 1 250 ? 6.979 -8.782 -14.255 1.00 98.00 250 LEU A O 1
ATOM 2125 N N . GLU A 1 251 ? 6.552 -7.926 -16.289 1.00 98.06 251 GLU A N 1
ATOM 2126 C CA . GLU A 1 251 ? 6.735 -9.169 -17.050 1.00 98.06 251 GLU A CA 1
ATOM 2127 C C . GLU A 1 251 ? 8.160 -9.709 -16.892 1.00 98.06 251 GLU A C 1
ATOM 2129 O O . GLU A 1 251 ? 8.350 -10.851 -16.481 1.00 98.06 251 GLU A O 1
ATOM 2134 N N . ARG A 1 252 ? 9.178 -8.868 -17.119 1.00 97.62 252 ARG A N 1
ATOM 2135 C CA . ARG A 1 252 ? 10.592 -9.240 -16.939 1.00 97.62 252 ARG A CA 1
ATOM 2136 C C . ARG A 1 252 ? 10.920 -9.677 -15.508 1.00 97.62 252 ARG A C 1
ATOM 2138 O O . ARG A 1 252 ? 11.796 -10.515 -15.314 1.00 97.62 252 ARG A O 1
ATOM 2145 N N . LEU A 1 253 ? 10.261 -9.086 -14.512 1.00 97.50 253 LEU A N 1
ATOM 2146 C CA . LEU A 1 253 ? 10.418 -9.453 -13.106 1.00 97.50 253 LEU A CA 1
ATOM 2147 C C . LEU A 1 253 ? 9.602 -10.700 -12.725 1.00 97.50 253 LEU A C 1
ATOM 2149 O O . LEU A 1 253 ? 9.788 -11.196 -11.619 1.00 97.50 253 LEU A O 1
ATOM 2153 N N . GLY A 1 254 ? 8.719 -11.213 -13.587 1.00 97.81 254 GLY A N 1
ATOM 2154 C CA . GLY A 1 254 ? 7.822 -12.326 -13.256 1.00 97.81 254 GLY A CA 1
ATOM 2155 C C . GLY A 1 254 ? 6.723 -11.949 -12.254 1.00 97.81 254 GLY A C 1
ATOM 2156 O O . GLY A 1 254 ? 6.296 -12.783 -11.465 1.00 97.81 254 GLY A O 1
ATOM 2157 N N . LEU A 1 255 ? 6.301 -10.681 -12.239 1.00 98.44 255 LEU A N 1
ATOM 2158 C CA . LEU A 1 255 ? 5.310 -10.137 -11.300 1.00 98.44 255 LEU A CA 1
ATOM 2159 C C . LEU A 1 255 ? 3.932 -9.909 -11.931 1.00 98.44 255 LEU A C 1
ATOM 2161 O O . LEU A 1 255 ? 2.975 -9.625 -11.213 1.00 98.44 255 LEU A O 1
ATOM 2165 N N . ILE A 1 256 ? 3.819 -9.983 -13.261 1.00 98.31 256 ILE A N 1
ATOM 2166 C CA . ILE A 1 256 ? 2.612 -9.550 -13.976 1.00 98.31 256 ILE A CA 1
ATOM 2167 C C . ILE A 1 256 ? 1.366 -10.364 -13.606 1.00 98.31 256 ILE A C 1
ATOM 2169 O O . ILE A 1 256 ? 0.304 -9.776 -13.425 1.00 98.31 256 ILE A O 1
ATOM 2173 N N . ASP A 1 257 ? 1.495 -11.676 -13.401 1.00 98.38 257 ASP A N 1
ATOM 2174 C CA . ASP A 1 257 ? 0.364 -12.539 -13.036 1.00 98.38 257 ASP A CA 1
ATOM 2175 C C . ASP A 1 257 ? -0.214 -12.150 -11.672 1.00 98.38 257 ASP A C 1
ATOM 2177 O O . ASP A 1 257 ? -1.425 -12.000 -11.522 1.00 98.38 257 ASP A O 1
ATOM 2181 N N . MET A 1 258 ? 0.666 -11.863 -10.709 1.00 98.38 258 MET A N 1
ATOM 2182 C CA . MET A 1 258 ? 0.285 -11.369 -9.386 1.00 98.38 258 MET A CA 1
ATOM 2183 C C . MET A 1 258 ? -0.432 -10.018 -9.487 1.00 98.38 258 MET A C 1
ATOM 2185 O O . MET A 1 258 ? -1.452 -9.800 -8.840 1.00 98.38 258 MET A O 1
ATOM 2189 N N . VAL A 1 259 ? 0.068 -9.104 -10.324 1.00 98.25 259 VAL A N 1
ATOM 2190 C CA . VAL A 1 259 ? -0.566 -7.794 -10.545 1.00 98.25 259 VAL A CA 1
ATOM 2191 C C . VAL A 1 259 ? -1.932 -7.924 -11.213 1.00 98.25 259 VAL A C 1
ATOM 2193 O O . VAL A 1 259 ? -2.856 -7.208 -10.831 1.00 98.25 259 VAL A O 1
ATOM 2196 N N . ASN A 1 260 ? -2.086 -8.831 -12.176 1.00 98.25 260 ASN A N 1
ATOM 2197 C CA . ASN A 1 260 ? -3.356 -9.057 -12.864 1.00 98.25 260 ASN A CA 1
ATOM 2198 C C . ASN A 1 260 ? -4.461 -9.543 -11.924 1.00 98.25 260 ASN A C 1
ATOM 2200 O O . ASN A 1 260 ? -5.632 -9.245 -12.158 1.00 98.25 260 ASN A O 1
ATOM 2204 N N . GLU A 1 261 ? -4.091 -10.232 -10.848 1.00 98.06 261 GLU A N 1
ATOM 2205 C CA . GLU A 1 261 ? -5.034 -10.708 -9.846 1.00 98.06 261 GLU A CA 1
ATOM 2206 C C . GLU A 1 261 ? -5.649 -9.563 -9.028 1.00 98.06 261 GLU A C 1
ATOM 2208 O O . GLU A 1 261 ? -6.869 -9.495 -8.886 1.00 98.06 261 GLU A O 1
ATOM 2213 N N . PHE A 1 262 ? -4.833 -8.621 -8.537 1.00 97.62 262 PHE A N 1
ATOM 2214 C CA . PHE A 1 262 ? -5.326 -7.573 -7.632 1.00 97.62 262 PHE A CA 1
ATOM 2215 C C . PHE A 1 262 ? -5.521 -6.202 -8.289 1.00 97.62 262 PHE A C 1
ATOM 2217 O O . PHE A 1 262 ? -6.394 -5.444 -7.864 1.00 97.62 262 PHE A O 1
ATOM 2224 N N . TYR A 1 263 ? -4.720 -5.814 -9.285 1.00 97.31 263 TYR A N 1
ATOM 2225 C CA . TYR A 1 263 ? -4.822 -4.501 -9.929 1.00 97.31 263 TYR A CA 1
ATOM 2226 C C . TYR A 1 263 ? -4.284 -4.493 -11.372 1.00 97.31 263 TYR A C 1
ATOM 2228 O O . TYR A 1 263 ? -3.225 -3.908 -11.639 1.00 97.31 263 TYR A O 1
ATOM 2236 N N . PRO A 1 264 ? -5.025 -5.106 -12.315 1.00 96.88 264 PRO A N 1
ATOM 2237 C CA . PRO A 1 264 ? -4.569 -5.288 -13.689 1.00 96.88 264 PRO A CA 1
ATOM 2238 C C . PRO A 1 264 ? -4.264 -3.950 -14.391 1.00 96.88 264 PRO A C 1
ATOM 2240 O O . PRO A 1 264 ? -4.970 -2.959 -14.145 1.00 96.88 264 PRO A O 1
ATOM 2243 N N . PRO A 1 265 ? -3.243 -3.888 -15.273 1.00 96.00 265 PRO A N 1
ATOM 2244 C CA . PRO A 1 265 ? -2.798 -2.651 -15.920 1.00 96.00 265 PRO A CA 1
ATOM 2245 C C . PRO A 1 265 ? -3.885 -1.865 -16.658 1.00 96.00 265 PRO A C 1
ATOM 2247 O O . PRO A 1 265 ? -3.792 -0.645 -16.784 1.00 96.00 265 PRO A O 1
ATOM 2250 N N . GLU A 1 266 ? -4.935 -2.518 -17.148 1.00 93.38 266 GLU A N 1
ATOM 2251 C CA . GLU A 1 266 ? -6.081 -1.881 -17.811 1.00 93.38 266 GLU A CA 1
ATOM 2252 C C . GLU A 1 266 ? -6.830 -0.928 -16.870 1.00 93.38 266 GLU A C 1
ATOM 2254 O O . GLU A 1 266 ? -7.447 0.036 -17.325 1.00 93.38 266 GLU A O 1
ATOM 2259 N N . ARG A 1 267 ? -6.757 -1.161 -15.552 1.00 90.88 267 ARG A N 1
ATOM 2260 C CA . ARG A 1 267 ? -7.424 -0.335 -14.538 1.00 90.88 267 ARG A CA 1
ATOM 2261 C C . ARG A 1 267 ? -6.622 0.892 -14.119 1.00 90.88 267 ARG A C 1
ATOM 2263 O O . ARG A 1 267 ? -7.209 1.812 -13.558 1.00 90.88 267 ARG A O 1
ATOM 2270 N N . TRP A 1 268 ? -5.322 0.955 -14.411 1.00 89.56 268 TRP A N 1
ATOM 2271 C CA . TRP A 1 268 ? -4.441 2.020 -13.911 1.00 89.56 268 TRP A CA 1
ATOM 2272 C C . TRP A 1 268 ? -4.851 3.430 -14.371 1.00 89.56 268 TRP A C 1
ATOM 2274 O O . TRP A 1 268 ? -4.512 4.415 -13.715 1.00 89.56 268 TRP A O 1
ATOM 2284 N N . PHE A 1 269 ? -5.575 3.544 -15.491 1.00 82.06 269 PHE A N 1
ATOM 2285 C CA . PHE A 1 269 ? -6.014 4.818 -16.088 1.00 82.06 269 PHE A CA 1
ATOM 2286 C C . PHE A 1 269 ? -7.536 5.043 -16.065 1.00 82.06 269 PHE A C 1
ATOM 2288 O O . PHE A 1 269 ? -8.014 6.021 -16.667 1.00 82.06 269 PHE A O 1
ATOM 2295 N N . GLY A 1 270 ? -8.260 4.130 -15.405 1.00 62.59 270 GLY A N 1
ATOM 2296 C CA . GLY A 1 270 ? -9.724 4.050 -15.353 1.00 62.59 270 GLY A CA 1
ATOM 2297 C C . GLY A 1 270 ? -10.426 5.242 -14.719 1.00 62.59 270 GLY A C 1
ATOM 2298 O O . GLY A 1 270 ? -9.777 6.078 -14.056 1.00 62.59 270 GLY A O 1
#